Protein AF-A0A5B0MPN2-F1 (afdb_monomer_lite)

InterPro domains:
  IPR004733 Phosphoribosylformylglycinamidine cyclo-ligase [PTHR10520] (1-313)
  IPR011054 Rudiment single hybrid motif [SSF51246] (57-150)
  IPR016188 PurM-like, N-terminal domain [PF00586] (220-305)
  IPR020559 Phosphoribosylglycinamide synthetase, conserved site [PS00184] (15-22)
  IPR020560 Phosphoribosylglycinamide synthetase, C-domain [PF02843] (58-148)
  IPR020560 Phosphoribosylglycinamide synthetase, C-domain [SM01210] (57-150)
  IPR036921 PurM-like, N-terminal domain superfamily [G3DSA:3.30.1330.10] (166-318)
  IPR036921 PurM-like, N-terminal domain superfamily [SSF55326] (168-313)
  IPR037123 Phosphoribosylglycinamide synthetase, C-domain superfamily [G3DSA:3.90.600.10] (58-163)

Secondary structure (DSSP, 8-state):
-EETTEE--------TT-HHHHHHHTTB-TT--HHHHHHHHHTT-GGGS---B-SSEEEEEEEE-TTTTSS-----B-EE-TTTS-TTEEEEESSEE-STT--EE-SSEEEEEEEEESSHHHHHHHHHHHHHTEE-TT-EE-S-TTHHHHS-TT--------------GGGGT--HHHHHHHHHHHHHHHHTT-BTTB----SSSS----SGGGT-SSPPP-------TTHHHHHHHHT--TTHHHHHHHHHHHHHHTTTPPP-EEEEEEEESS--HHHHHHHHHHHHHHHHHTT-EEEEEEEEE-TTTSBTTB--------

Radius of gyration: 25.0 Å; chains: 1; bounding box: 64×55×56 Å

pLDDT: mean 82.95, std 18.16, range [24.72, 98.19]

Sequence (322 aa):
MITEQGPKVLEYNVRFGDPETQTVMSLLSDDTDLAEVFLACCDRRLDSVKVDFKASYSVTVVIASPGYPNSYRTGLPITIDHAALPKNSFIYHAGTSGEHGDVCTSGGRVLSVNGTGETLEIAAKTAYEAVACVQFDGMTYRKDIAHRALKPKNASSSQPDQKKNGLTYLDSGVSIDSGNELVTRIKPLVKATARLGCDSVIGGFGGLFDLKCLGYRDPVIVSGTDGVGTKLIVAQKAGKHETVGIDLVAMSVNDLLVQGAEPLFFLDYFACSRLNVDMAVDVVKGIAQGCQQSNCALIGGETAEMPGLYRQGMSTKLEQEQ

Structure (mmCIF, N/CA/C/O backbone):
data_AF-A0A5B0MPN2-F1
#
_entry.id   AF-A0A5B0MPN2-F1
#
loop_
_atom_site.group_PDB
_atom_site.id
_atom_site.type_symbol
_atom_site.label_atom_id
_atom_site.label_alt_id
_atom_site.label_comp_id
_atom_site.label_asym_id
_atom_site.label_entity_id
_atom_site.label_seq_id
_atom_site.pdbx_PDB_ins_code
_atom_site.Cartn_x
_atom_site.Cartn_y
_atom_site.Cartn_z
_atom_site.occupancy
_atom_site.B_iso_or_equiv
_atom_site.auth_seq_id
_atom_site.auth_comp_id
_atom_site.auth_asym_id
_atom_site.auth_atom_id
_atom_site.pdbx_PDB_model_num
ATOM 1 N N . MET A 1 1 ? 4.891 -1.737 15.983 1.00 44.12 1 MET A N 1
ATOM 2 C CA . MET A 1 1 ? 4.040 -1.453 17.161 1.00 44.12 1 MET A CA 1
ATOM 3 C C . MET A 1 1 ? 4.919 -1.003 18.301 1.00 44.12 1 MET A C 1
ATOM 5 O O . MET A 1 1 ? 5.957 -1.609 18.496 1.00 44.12 1 MET A O 1
ATOM 9 N N . ILE A 1 2 ? 4.539 0.017 19.059 1.00 44.09 2 ILE A N 1
ATOM 10 C CA . ILE A 1 2 ? 5.203 0.311 20.335 1.00 44.09 2 ILE A CA 1
ATOM 11 C C . ILE A 1 2 ? 4.377 -0.369 21.426 1.00 44.09 2 ILE A C 1
ATOM 13 O O . ILE A 1 2 ? 3.164 -0.191 21.465 1.00 44.09 2 ILE A O 1
ATOM 17 N N . THR A 1 3 ? 5.018 -1.193 22.253 1.00 72.50 3 THR A N 1
ATOM 18 C CA . THR A 1 3 ? 4.392 -1.884 23.390 1.00 72.50 3 THR A CA 1
ATOM 19 C C . THR A 1 3 ? 5.022 -1.407 24.697 1.00 72.50 3 THR A C 1
ATOM 21 O O . THR A 1 3 ? 6.077 -0.775 24.676 1.00 72.50 3 THR A O 1
ATOM 24 N N . GLU A 1 4 ? 4.426 -1.750 25.840 1.00 54.59 4 GLU A N 1
ATOM 25 C CA . GLU A 1 4 ? 4.997 -1.466 27.170 1.00 54.59 4 GLU A CA 1
ATOM 26 C C . GLU A 1 4 ? 6.388 -2.095 27.376 1.00 54.59 4 GLU A C 1
ATOM 28 O O . GLU A 1 4 ? 7.170 -1.630 28.197 1.00 54.59 4 GLU A O 1
ATOM 33 N N . GLN A 1 5 ? 6.726 -3.119 26.587 1.00 74.88 5 GLN A N 1
ATOM 34 C CA . GLN A 1 5 ? 8.034 -3.783 26.575 1.00 74.88 5 GLN A CA 1
ATOM 35 C C . GLN A 1 5 ? 8.974 -3.229 25.486 1.00 74.88 5 GLN A C 1
ATOM 37 O O . GLN A 1 5 ? 9.999 -3.837 25.191 1.00 74.88 5 GLN A O 1
ATOM 42 N N . GLY A 1 6 ? 8.613 -2.110 24.851 1.00 64.88 6 GLY A N 1
ATOM 43 C CA . GLY A 1 6 ? 9.355 -1.500 23.750 1.00 64.88 6 GLY A CA 1
ATOM 44 C C . GLY A 1 6 ? 8.757 -1.768 22.360 1.00 64.88 6 GLY A C 1
ATOM 45 O O . GLY A 1 6 ? 7.673 -2.354 22.228 1.00 64.88 6 GLY A O 1
ATOM 46 N N . PRO A 1 7 ? 9.421 -1.285 21.296 1.00 52.25 7 PRO A N 1
ATOM 47 C CA . PRO A 1 7 ? 8.983 -1.479 19.920 1.00 52.25 7 PRO A CA 1
ATOM 48 C C . PRO A 1 7 ? 9.017 -2.963 19.522 1.00 52.25 7 PRO A C 1
ATOM 50 O O . PRO A 1 7 ? 10.026 -3.642 19.676 1.00 52.25 7 PRO A O 1
ATOM 53 N N . LYS A 1 8 ? 7.903 -3.462 18.983 1.00 48.50 8 LYS A N 1
ATOM 54 C CA . LYS A 1 8 ? 7.746 -4.797 18.394 1.00 48.50 8 LYS A CA 1
ATOM 55 C C . LYS A 1 8 ? 7.382 -4.695 16.914 1.00 48.50 8 LYS A C 1
ATOM 57 O O . LYS A 1 8 ? 6.545 -3.873 16.522 1.00 48.50 8 LYS A O 1
ATOM 62 N N . VAL A 1 9 ? 7.999 -5.538 16.093 1.00 52.22 9 VAL A N 1
ATOM 63 C CA . VAL A 1 9 ? 7.675 -5.690 14.666 1.00 52.22 9 VAL A CA 1
ATOM 64 C C . VAL A 1 9 ? 6.327 -6.413 14.548 1.00 52.22 9 VAL A C 1
ATOM 66 O O . VAL A 1 9 ? 6.134 -7.444 15.182 1.00 52.22 9 VAL A O 1
ATOM 69 N N . LEU A 1 10 ? 5.378 -5.834 13.802 1.00 45.44 10 LEU A N 1
ATOM 70 C CA . LEU A 1 10 ? 4.026 -6.392 13.592 1.00 45.44 10 LEU A CA 1
ATOM 71 C C . LEU A 1 10 ? 3.957 -7.289 12.364 1.00 45.44 10 LEU A C 1
ATOM 73 O O . LEU A 1 10 ? 3.344 -8.347 12.387 1.00 45.44 10 LEU A O 1
ATOM 77 N N . GLU A 1 11 ? 4.588 -6.825 11.297 1.00 43.97 11 GLU A N 1
ATOM 78 C CA . GLU A 1 11 ? 4.647 -7.469 10.002 1.00 43.97 11 GLU A CA 1
ATOM 79 C C . GLU A 1 11 ? 6.031 -7.178 9.432 1.00 43.97 11 GLU A C 1
ATOM 81 O O . GLU A 1 11 ? 6.579 -6.088 9.629 1.00 43.97 11 GLU A O 1
ATOM 86 N N . TYR A 1 12 ? 6.583 -8.159 8.729 1.00 51.09 12 TYR A N 1
ATOM 87 C CA . TYR A 1 12 ? 7.707 -7.957 7.835 1.00 51.09 12 TYR A CA 1
ATOM 88 C C . TYR A 1 12 ? 7.238 -8.377 6.433 1.00 51.09 12 TYR A C 1
ATOM 90 O O . TYR A 1 12 ? 6.825 -9.516 6.223 1.00 51.09 12 TYR A O 1
ATOM 98 N N . ASN A 1 13 ? 7.220 -7.446 5.478 1.00 50.47 13 ASN A N 1
ATOM 99 C CA . ASN A 1 13 ? 6.987 -7.778 4.075 1.00 50.47 13 ASN A CA 1
ATOM 100 C C . ASN A 1 13 ? 8.361 -7.900 3.425 1.00 50.47 13 ASN A C 1
ATOM 102 O O . ASN A 1 13 ? 8.939 -6.901 3.010 1.00 50.47 13 ASN A O 1
ATOM 106 N N . VAL A 1 14 ? 8.935 -9.102 3.422 1.00 49.59 14 VAL A N 1
ATOM 107 C CA . VAL A 1 14 ? 10.221 -9.339 2.757 1.00 49.59 14 VAL A CA 1
ATOM 108 C C . VAL A 1 14 ? 9.992 -10.139 1.502 1.00 49.59 14 VAL A C 1
ATOM 110 O O . VAL A 1 14 ? 9.435 -11.237 1.513 1.00 49.59 14 VAL A O 1
ATOM 113 N N . ARG A 1 15 ? 10.465 -9.563 0.406 1.00 59.69 15 ARG A N 1
ATOM 114 C CA . ARG A 1 15 ? 10.548 -10.206 -0.894 1.00 59.69 15 ARG A CA 1
ATOM 115 C C . ARG A 1 15 ? 12.022 -10.233 -1.261 1.00 59.69 15 ARG A C 1
ATOM 117 O O . ARG A 1 15 ? 12.701 -9.210 -1.181 1.00 59.69 15 ARG A O 1
ATOM 124 N N . PHE A 1 16 ? 12.536 -11.399 -1.638 1.00 49.16 16 PHE A N 1
ATOM 125 C CA . PHE A 1 16 ? 13.891 -11.474 -2.174 1.00 49.16 16 PHE A CA 1
ATOM 126 C C . PHE A 1 16 ? 13.983 -10.584 -3.420 1.00 49.16 16 PHE A C 1
ATOM 128 O O . PHE A 1 16 ? 13.179 -10.719 -4.342 1.00 49.16 16 PHE A O 1
ATOM 135 N N . GLY A 1 17 ? 14.944 -9.656 -3.420 1.00 59.72 17 GLY A N 1
ATOM 136 C CA . GLY A 1 17 ? 15.146 -8.706 -4.517 1.00 59.72 17 GLY A CA 1
ATOM 137 C C . GLY A 1 17 ? 14.354 -7.399 -4.412 1.00 59.72 17 GLY A C 1
ATOM 138 O O . GLY A 1 17 ? 14.225 -6.709 -5.422 1.00 59.72 17 GLY A O 1
ATOM 139 N N . ASP A 1 18 ? 13.830 -7.047 -3.232 1.00 71.00 18 ASP A N 1
ATOM 140 C CA . ASP A 1 18 ? 13.173 -5.752 -3.033 1.00 71.00 18 ASP A CA 1
ATOM 141 C C . ASP A 1 18 ? 14.181 -4.585 -3.159 1.00 71.00 18 ASP A C 1
ATOM 143 O O . ASP A 1 18 ? 15.193 -4.575 -2.438 1.00 71.00 18 ASP A O 1
ATOM 147 N N . PRO A 1 19 ? 13.955 -3.604 -4.057 1.00 74.31 19 PRO A N 1
ATOM 148 C CA . PRO A 1 19 ? 14.857 -2.463 -4.249 1.00 74.31 19 PRO A CA 1
ATOM 149 C C . PRO A 1 19 ? 15.123 -1.655 -2.972 1.00 74.31 19 PRO A C 1
ATOM 151 O O . PRO A 1 19 ? 16.195 -1.071 -2.802 1.00 74.31 19 PRO A O 1
ATOM 154 N N . GLU A 1 20 ? 14.168 -1.636 -2.052 1.00 80.12 20 GLU A N 1
ATOM 155 C CA . GLU A 1 20 ? 14.224 -0.999 -0.744 1.00 80.12 20 GLU A CA 1
ATOM 156 C C . GLU A 1 20 ? 15.359 -1.601 0.092 1.00 80.12 20 GLU A C 1
ATOM 158 O O . GLU A 1 20 ? 16.186 -0.870 0.640 1.00 80.12 20 GLU A O 1
ATOM 163 N N . THR A 1 21 ? 15.472 -2.934 0.103 1.00 80.50 21 THR A N 1
ATOM 164 C CA . THR A 1 21 ? 16.552 -3.641 0.808 1.00 80.50 21 THR A CA 1
ATOM 165 C C . THR A 1 21 ? 17.906 -3.328 0.177 1.00 80.50 21 THR A C 1
ATOM 167 O O . THR A 1 21 ? 18.859 -3.015 0.885 1.00 80.50 21 THR A O 1
ATOM 170 N N . GLN A 1 22 ? 17.987 -3.335 -1.157 1.00 85.44 22 GLN A N 1
ATOM 171 C CA . GLN A 1 22 ? 19.215 -3.026 -1.905 1.00 85.44 22 GLN A CA 1
ATOM 172 C C . GLN A 1 22 ? 19.695 -1.586 -1.665 1.00 85.44 22 GLN A C 1
ATOM 174 O O . GLN A 1 22 ? 20.896 -1.329 -1.613 1.00 85.44 22 GLN A O 1
ATOM 179 N N . THR A 1 23 ? 18.755 -0.657 -1.469 1.00 88.69 23 THR A N 1
ATOM 180 C CA . THR A 1 23 ? 19.045 0.743 -1.134 1.00 88.69 23 THR A CA 1
ATOM 181 C C . THR A 1 23 ? 19.646 0.876 0.263 1.00 88.69 23 THR A C 1
ATOM 183 O O . THR A 1 23 ? 20.580 1.648 0.458 1.00 88.69 23 THR A O 1
ATOM 186 N N . VAL A 1 24 ? 19.129 0.130 1.241 1.00 87.31 24 VAL A N 1
ATOM 187 C CA . VAL A 1 24 ? 19.611 0.185 2.629 1.00 87.31 24 VAL A CA 1
ATOM 188 C C . VAL A 1 24 ? 20.914 -0.596 2.805 1.00 87.31 24 VAL A C 1
ATOM 190 O O . VAL A 1 24 ? 21.791 -0.153 3.541 1.00 87.31 24 VAL A O 1
ATOM 193 N N . MET A 1 25 ? 21.086 -1.715 2.096 1.00 86.88 25 MET A N 1
ATOM 194 C CA . MET A 1 25 ? 22.291 -2.550 2.166 1.00 86.88 25 MET A CA 1
ATOM 195 C C . MET A 1 25 ? 23.576 -1.778 1.870 1.00 86.88 25 MET A C 1
ATOM 197 O O . MET A 1 25 ? 24.577 -1.982 2.547 1.00 86.88 25 MET A O 1
ATOM 201 N N . SER A 1 26 ? 23.558 -0.865 0.897 1.00 88.56 26 SER A N 1
ATOM 202 C CA . SER A 1 26 ? 24.735 -0.056 0.552 1.00 88.56 26 SER A CA 1
ATOM 203 C C . SER A 1 26 ? 25.143 0.929 1.658 1.00 88.56 26 SER A C 1
ATOM 205 O O . SER A 1 26 ? 26.225 1.511 1.596 1.00 88.56 26 SER A O 1
ATOM 207 N N . LEU A 1 27 ? 24.268 1.145 2.645 1.00 92.19 27 LEU A N 1
ATOM 208 C CA . LEU A 1 27 ? 24.520 1.971 3.820 1.00 92.19 27 LEU A CA 1
ATOM 209 C C . LEU A 1 27 ? 24.963 1.153 5.031 1.00 92.19 27 LEU A C 1
ATOM 211 O O . LEU A 1 27 ? 25.295 1.764 6.040 1.00 92.19 27 LEU A O 1
ATOM 215 N N . LEU A 1 28 ? 24.993 -0.181 4.973 1.00 91.12 28 LEU A N 1
ATOM 216 C CA . LEU A 1 28 ? 25.590 -0.968 6.052 1.00 91.12 28 LEU A CA 1
ATOM 217 C C . LEU A 1 28 ? 27.060 -0.574 6.208 1.00 91.12 28 LEU A C 1
ATOM 219 O O . LEU A 1 28 ? 27.773 -0.329 5.226 1.00 91.12 28 LEU A O 1
ATOM 223 N N . SER A 1 29 ? 27.494 -0.434 7.456 1.00 90.19 29 SER A N 1
ATOM 224 C CA . SER A 1 29 ? 28.889 -0.151 7.760 1.00 90.19 29 SER A CA 1
ATOM 225 C C . SER A 1 29 ? 29.780 -1.321 7.334 1.00 90.19 29 SER A C 1
ATOM 227 O O . SER A 1 29 ? 29.339 -2.467 7.293 1.00 90.19 29 SER A O 1
ATOM 229 N N . ASP A 1 30 ? 3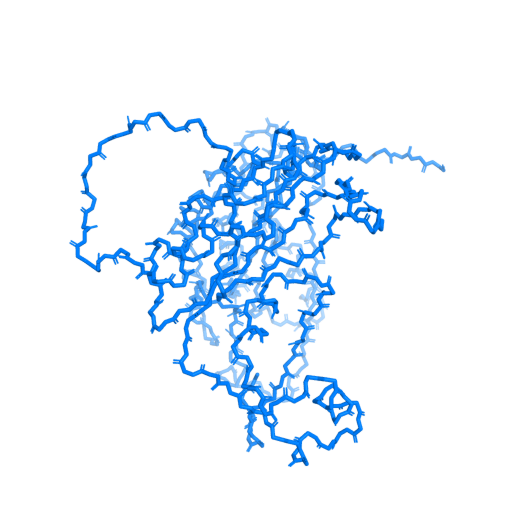1.042 -1.041 7.004 1.00 87.69 30 ASP A N 1
ATOM 230 C CA . ASP A 1 30 ? 31.965 -2.082 6.522 1.00 87.69 30 ASP A CA 1
ATOM 231 C C . ASP A 1 30 ? 32.301 -3.124 7.608 1.00 87.69 30 ASP A C 1
ATOM 233 O O . ASP A 1 30 ? 32.786 -4.207 7.299 1.00 87.69 30 ASP A O 1
ATOM 237 N N . ASP A 1 31 ? 32.034 -2.801 8.877 1.00 89.12 31 ASP A N 1
ATOM 238 C CA . ASP A 1 31 ? 32.157 -3.689 10.034 1.00 89.12 31 ASP A CA 1
ATOM 239 C C . ASP A 1 31 ? 30.867 -4.461 10.370 1.00 89.12 31 ASP A C 1
ATOM 241 O O . ASP A 1 31 ? 30.864 -5.227 11.332 1.00 89.12 31 ASP A O 1
ATOM 245 N N . THR A 1 32 ? 29.787 -4.294 9.595 1.00 90.56 32 THR A N 1
ATOM 246 C CA . THR A 1 32 ? 28.544 -5.065 9.752 1.00 90.56 32 THR A CA 1
ATOM 247 C C . THR A 1 32 ? 28.485 -6.207 8.734 1.00 90.56 32 THR A C 1
ATOM 249 O O . THR A 1 32 ? 28.253 -5.982 7.545 1.00 90.56 32 THR A O 1
ATOM 252 N N . ASP A 1 33 ? 28.625 -7.452 9.197 1.00 90.06 33 ASP A N 1
ATOM 253 C CA . ASP A 1 33 ? 28.414 -8.642 8.364 1.00 90.06 33 ASP A CA 1
ATOM 254 C C . ASP A 1 33 ? 26.918 -8.990 8.289 1.00 90.06 33 ASP A C 1
ATOM 256 O O . ASP A 1 33 ? 26.315 -9.496 9.237 1.00 90.06 33 ASP A O 1
ATOM 260 N N . LEU A 1 34 ? 26.303 -8.743 7.130 1.00 87.50 34 LEU A N 1
ATOM 261 C CA . LEU A 1 34 ? 24.881 -9.011 6.914 1.00 87.50 34 LEU A CA 1
ATOM 262 C C . LEU A 1 34 ? 24.507 -10.494 7.095 1.00 87.50 34 LEU A C 1
ATOM 264 O O . LEU A 1 34 ? 23.411 -10.791 7.575 1.00 87.50 34 LEU A O 1
ATOM 268 N N . ALA A 1 35 ? 25.389 -11.427 6.725 1.00 89.56 35 ALA A N 1
ATOM 269 C CA . ALA A 1 35 ? 25.125 -12.852 6.899 1.00 89.56 35 ALA A CA 1
ATOM 270 C C . ALA A 1 35 ? 25.130 -13.226 8.386 1.00 89.56 35 ALA A C 1
ATOM 272 O O . ALA A 1 35 ? 24.269 -13.988 8.836 1.00 89.56 35 ALA A O 1
ATOM 273 N N . GLU A 1 36 ? 26.045 -12.640 9.160 1.00 91.62 36 GLU A N 1
ATOM 274 C CA . GLU A 1 36 ? 26.075 -12.803 10.612 1.00 91.62 36 GLU A CA 1
ATOM 275 C C . GLU A 1 36 ? 24.819 -12.219 11.270 1.00 91.62 36 GLU A C 1
ATOM 277 O O . GLU A 1 36 ? 24.230 -12.862 12.139 1.00 91.62 36 GLU A O 1
ATOM 282 N N . VAL A 1 37 ? 24.353 -11.052 10.810 1.00 89.94 37 VAL A N 1
ATOM 283 C CA . VAL A 1 37 ? 23.100 -10.436 11.273 1.00 89.94 37 VAL A CA 1
ATOM 284 C C . VAL A 1 37 ? 21.902 -11.343 11.007 1.00 89.94 37 VAL A C 1
ATOM 286 O O . VAL A 1 37 ? 21.079 -11.556 11.899 1.00 89.94 37 VAL A O 1
ATOM 289 N N . PHE A 1 38 ? 21.800 -11.923 9.808 1.00 88.25 38 PHE A N 1
ATOM 290 C CA . PHE A 1 38 ? 20.726 -12.868 9.492 1.00 88.25 38 PHE A CA 1
ATOM 291 C C . PHE A 1 38 ? 20.787 -14.122 10.361 1.00 88.25 38 PHE A C 1
ATOM 293 O O . PHE A 1 38 ? 19.761 -14.532 10.905 1.00 88.25 38 PHE A O 1
ATOM 300 N N . LEU A 1 39 ? 21.977 -14.694 10.553 1.00 92.62 39 LEU A N 1
ATOM 301 C CA . LEU A 1 39 ? 22.153 -15.858 11.415 1.00 92.62 39 LEU A CA 1
ATOM 302 C C . LEU A 1 39 ? 21.790 -15.532 12.871 1.00 92.62 39 LEU A C 1
ATOM 304 O O . LEU A 1 39 ? 21.064 -16.288 13.510 1.00 92.62 39 LEU A O 1
ATOM 308 N N . ALA A 1 40 ? 22.216 -14.375 13.377 1.00 90.88 40 ALA A N 1
ATOM 309 C CA . ALA A 1 40 ? 21.889 -13.914 14.719 1.00 90.88 40 ALA A CA 1
ATOM 310 C C . ALA A 1 40 ? 20.382 -13.685 14.911 1.00 90.88 40 ALA A C 1
ATOM 312 O O . ALA A 1 40 ? 19.845 -14.013 15.968 1.00 90.88 40 ALA A O 1
ATOM 313 N N . CYS A 1 41 ? 19.676 -13.187 13.890 1.00 86.44 41 CYS A N 1
ATOM 314 C CA . CYS A 1 41 ? 18.214 -13.118 13.888 1.00 86.44 41 CYS A CA 1
ATOM 315 C C . CYS A 1 41 ? 17.575 -14.512 13.986 1.00 86.44 41 CYS A C 1
ATOM 317 O O . CYS A 1 41 ? 16.686 -14.714 14.817 1.00 86.44 41 CYS A O 1
ATOM 319 N N . CYS A 1 42 ? 18.029 -15.475 13.177 1.00 88.94 42 CYS A N 1
ATOM 320 C CA . CYS A 1 42 ? 17.534 -16.856 13.207 1.00 88.94 42 CYS A CA 1
ATOM 321 C C . CYS A 1 42 ? 17.772 -17.527 14.569 1.00 88.94 42 CYS A C 1
ATOM 323 O O . CYS A 1 42 ? 16.873 -18.179 15.103 1.00 88.94 42 CYS A O 1
ATOM 325 N N . ASP A 1 43 ? 18.944 -17.292 15.155 1.00 93.94 43 ASP A N 1
ATOM 326 C CA . ASP A 1 43 ? 19.370 -17.831 16.449 1.00 93.94 43 ASP A CA 1
ATOM 327 C C . ASP A 1 43 ? 18.823 -17.040 17.652 1.00 93.94 43 ASP A C 1
ATOM 329 O O . ASP A 1 43 ? 19.050 -17.423 18.799 1.00 93.94 43 ASP A O 1
ATOM 333 N N . ARG A 1 44 ? 18.096 -15.938 17.414 1.00 89.44 44 ARG A N 1
ATOM 334 C CA . ARG A 1 44 ? 17.566 -15.020 18.443 1.00 89.44 44 ARG A CA 1
ATOM 335 C C . ARG A 1 44 ? 18.640 -14.412 19.356 1.00 89.44 44 ARG A C 1
ATOM 337 O O . ARG A 1 44 ? 18.402 -14.211 20.543 1.00 89.44 44 ARG A O 1
ATOM 344 N N . ARG A 1 45 ? 19.797 -14.091 18.783 1.00 94.12 45 ARG A N 1
ATOM 345 C CA . ARG A 1 45 ? 20.965 -13.481 19.442 1.00 94.12 45 ARG A CA 1
ATOM 346 C C . ARG A 1 45 ? 21.398 -12.181 18.760 1.00 94.12 45 ARG A C 1
ATOM 348 O O . ARG A 1 45 ? 22.581 -11.888 18.660 1.00 94.12 45 ARG A O 1
ATOM 355 N N . LEU A 1 46 ? 20.452 -11.423 18.202 1.00 86.69 46 LEU A N 1
ATOM 356 C CA . LEU A 1 46 ? 20.761 -10.180 17.481 1.00 86.69 46 LEU A CA 1
ATOM 357 C C . LEU A 1 46 ? 21.492 -9.153 18.370 1.00 86.69 46 LEU A C 1
ATOM 359 O O . LEU A 1 46 ? 22.263 -8.345 17.874 1.00 86.69 46 LEU A O 1
ATOM 363 N N . ASP A 1 47 ? 21.297 -9.219 19.686 1.00 88.44 47 ASP A N 1
ATOM 364 C CA . ASP A 1 47 ? 22.034 -8.448 20.690 1.00 88.44 47 ASP A CA 1
ATOM 365 C C . ASP A 1 47 ? 23.531 -8.801 20.771 1.00 88.44 47 ASP A C 1
ATOM 367 O O . ASP A 1 47 ? 24.315 -8.022 21.312 1.00 88.44 47 ASP A O 1
ATOM 371 N N . SER A 1 48 ? 23.943 -9.946 20.219 1.00 90.00 48 SER A N 1
ATOM 372 C CA . SER A 1 48 ? 25.335 -10.397 20.176 1.00 90.00 48 SER A CA 1
ATOM 373 C C . SER A 1 48 ? 26.108 -9.901 18.953 1.00 90.00 48 SER A C 1
ATOM 375 O O . SER A 1 48 ? 27.287 -10.230 18.832 1.00 90.00 48 SER A O 1
ATOM 377 N N . VAL A 1 49 ? 25.463 -9.197 18.018 1.00 91.50 49 VAL A N 1
ATOM 378 C CA . VAL A 1 49 ? 26.089 -8.721 16.777 1.00 91.50 49 VAL A CA 1
ATOM 379 C C . VAL A 1 49 ? 25.963 -7.210 16.662 1.00 91.50 49 VAL A C 1
ATOM 381 O O . VAL A 1 49 ? 24.987 -6.603 17.104 1.00 91.50 49 VAL A O 1
ATOM 384 N N . LYS A 1 50 ? 26.976 -6.584 16.069 1.00 88.31 50 LYS A N 1
ATOM 385 C CA . LYS A 1 50 ? 26.987 -5.144 15.839 1.00 88.31 50 LYS A CA 1
ATOM 386 C C . LYS A 1 50 ? 26.304 -4.845 14.506 1.00 88.31 50 LYS A C 1
ATOM 388 O O . LYS A 1 50 ? 26.675 -5.421 13.489 1.00 88.31 50 LYS A O 1
ATOM 393 N N . VAL A 1 51 ? 25.312 -3.956 14.524 1.00 89.81 51 VAL A N 1
ATOM 394 C CA . VAL A 1 51 ? 24.613 -3.490 13.319 1.00 89.81 51 VAL A CA 1
ATOM 395 C C . VAL A 1 51 ? 24.723 -1.979 13.258 1.00 89.81 51 VAL A C 1
ATOM 397 O O . VAL A 1 51 ? 24.021 -1.276 13.982 1.00 89.81 51 VAL A O 1
ATOM 400 N N . ASP A 1 52 ? 25.597 -1.498 12.385 1.00 90.00 52 ASP A N 1
ATOM 401 C CA . ASP A 1 52 ? 25.860 -0.081 12.182 1.00 90.00 52 ASP A CA 1
ATOM 402 C C . ASP A 1 52 ? 25.605 0.322 10.725 1.00 90.00 52 ASP A C 1
ATOM 404 O O . ASP A 1 52 ? 25.652 -0.478 9.787 1.00 90.00 52 ASP A O 1
ATOM 408 N N . PHE A 1 53 ? 25.334 1.612 10.537 1.00 91.75 53 PHE A N 1
ATOM 409 C CA . PHE A 1 53 ? 25.079 2.204 9.230 1.00 91.75 53 PHE A CA 1
ATOM 410 C C . PHE A 1 53 ? 25.994 3.404 9.000 1.00 91.75 53 PHE A C 1
ATOM 412 O O . PHE A 1 53 ? 26.260 4.202 9.901 1.00 91.75 53 PHE A O 1
ATOM 419 N N . LYS A 1 54 ? 26.454 3.557 7.760 1.00 92.75 54 LYS A N 1
ATOM 420 C CA . LYS A 1 54 ? 27.187 4.723 7.277 1.00 92.75 54 LYS A CA 1
ATOM 421 C C . LYS A 1 54 ? 26.263 5.940 7.316 1.00 92.75 54 LYS A C 1
ATOM 423 O O . LYS A 1 54 ? 25.119 5.882 6.866 1.00 92.75 54 LYS A O 1
ATOM 428 N N . ALA A 1 55 ? 26.776 7.064 7.811 1.00 92.75 55 ALA A N 1
ATOM 429 C CA . ALA A 1 55 ? 26.085 8.351 7.774 1.00 92.75 55 ALA A CA 1
ATOM 430 C C . ALA A 1 55 ? 26.151 8.959 6.360 1.00 92.75 55 ALA A C 1
ATOM 432 O O . ALA A 1 55 ? 26.842 9.945 6.117 1.00 92.75 55 ALA A O 1
ATOM 433 N N . SER A 1 56 ? 25.470 8.325 5.409 1.00 93.44 56 SER A N 1
ATOM 434 C CA . SER A 1 56 ? 25.435 8.713 4.001 1.00 93.44 56 SER A CA 1
ATOM 435 C C . SER A 1 56 ? 24.045 8.483 3.404 1.00 93.44 56 SER A C 1
ATOM 437 O O . SER A 1 56 ? 23.123 8.002 4.063 1.00 93.44 56 SER A O 1
ATOM 439 N N . TYR A 1 57 ? 23.877 8.878 2.147 1.00 94.81 57 TYR A N 1
ATOM 440 C CA . TYR A 1 57 ? 22.640 8.734 1.395 1.00 94.81 57 TYR A CA 1
ATOM 441 C C . TYR A 1 57 ? 22.793 7.659 0.326 1.00 94.81 57 TYR A C 1
ATOM 443 O O . TYR A 1 57 ? 23.883 7.431 -0.202 1.00 94.81 57 TYR A O 1
ATOM 451 N N . SER A 1 58 ? 21.675 7.022 -0.012 1.00 95.19 58 SER A N 1
ATOM 452 C CA . SER A 1 58 ? 21.592 5.965 -1.014 1.00 95.19 58 SER A CA 1
ATOM 453 C C . SER A 1 58 ? 20.355 6.164 -1.879 1.00 95.19 58 SER A C 1
ATOM 455 O O . SER A 1 58 ? 19.283 6.507 -1.376 1.00 95.19 58 SER A O 1
ATOM 457 N N . VAL A 1 59 ? 20.511 5.976 -3.187 1.00 95.75 59 VAL A N 1
ATOM 458 C CA . VAL A 1 59 ? 19.433 6.063 -4.172 1.00 95.75 59 VAL A CA 1
ATOM 459 C C . VAL A 1 59 ? 19.529 4.868 -5.105 1.00 95.75 59 VAL A C 1
ATOM 461 O O . VAL A 1 59 ? 20.582 4.615 -5.683 1.00 95.75 59 VAL A O 1
ATOM 464 N N . THR A 1 60 ? 18.413 4.168 -5.294 1.00 95.62 60 THR A N 1
ATOM 465 C CA . THR A 1 60 ? 18.318 3.044 -6.230 1.00 95.62 60 THR A CA 1
ATOM 466 C C . THR A 1 60 ? 17.335 3.362 -7.346 1.00 95.62 60 THR A C 1
ATOM 468 O O . THR A 1 60 ? 16.203 3.781 -7.101 1.00 95.62 60 THR A O 1
ATOM 471 N N . VAL A 1 61 ? 17.766 3.146 -8.584 1.00 95.81 61 VAL A N 1
ATOM 472 C CA . VAL A 1 61 ? 16.966 3.280 -9.800 1.00 95.81 61 VAL A CA 1
ATOM 473 C C . VAL A 1 61 ? 16.779 1.895 -10.406 1.00 95.81 61 VAL A C 1
ATOM 475 O O . VAL A 1 61 ? 17.743 1.205 -10.722 1.00 95.81 61 VAL A O 1
ATOM 478 N N . VAL A 1 62 ? 15.526 1.484 -10.585 1.00 95.12 62 VAL A N 1
ATOM 479 C CA . VAL A 1 62 ? 15.200 0.211 -11.236 1.00 95.12 62 VAL A CA 1
ATOM 480 C C . VAL A 1 62 ? 15.156 0.408 -12.750 1.00 95.12 62 VAL A C 1
ATOM 482 O O . VAL A 1 62 ? 14.426 1.272 -13.244 1.00 95.12 62 VAL A O 1
ATOM 485 N N . ILE A 1 63 ? 15.909 -0.418 -13.475 1.00 95.88 63 ILE A N 1
ATOM 486 C CA . ILE A 1 63 ? 15.854 -0.550 -14.930 1.00 95.88 63 ILE A CA 1
ATOM 487 C C . ILE A 1 63 ? 14.924 -1.716 -15.271 1.00 95.88 63 ILE A C 1
ATOM 489 O O . ILE A 1 63 ? 15.080 -2.833 -14.772 1.00 95.88 63 ILE A O 1
ATOM 493 N N . ALA A 1 64 ? 13.943 -1.451 -16.124 1.00 95.31 64 ALA A N 1
ATOM 494 C CA . ALA A 1 64 ? 12.894 -2.372 -16.520 1.00 95.31 64 ALA A CA 1
ATOM 495 C C . ALA A 1 64 ? 12.946 -2.699 -18.018 1.00 95.31 64 ALA A C 1
ATOM 497 O O . ALA A 1 64 ? 13.392 -1.896 -18.846 1.00 95.31 64 ALA A O 1
ATOM 498 N N . SER A 1 65 ? 12.459 -3.892 -18.352 1.00 94.62 65 SER A N 1
ATOM 499 C CA . SER A 1 65 ? 12.338 -4.373 -19.724 1.00 94.62 65 SER A CA 1
ATOM 500 C C . SER A 1 65 ? 11.261 -3.587 -20.492 1.00 94.62 65 SER A C 1
ATOM 502 O O . SER A 1 65 ? 10.254 -3.195 -19.886 1.00 94.62 65 SER A O 1
ATOM 504 N N . PRO A 1 66 ? 11.423 -3.339 -21.810 1.00 92.38 66 PRO A N 1
ATOM 505 C CA . PRO A 1 66 ? 10.399 -2.673 -22.613 1.00 92.38 66 PRO A CA 1
ATOM 506 C C . PRO A 1 66 ? 9.040 -3.371 -22.491 1.00 92.38 66 PRO A C 1
ATOM 508 O O . PRO A 1 66 ? 8.936 -4.578 -22.715 1.00 92.38 66 PRO A O 1
ATOM 511 N N . GLY A 1 67 ? 8.001 -2.593 -22.176 1.00 85.75 67 GLY A N 1
ATOM 512 C CA . GLY A 1 67 ? 6.614 -3.060 -22.043 1.00 85.75 67 GLY A CA 1
ATOM 513 C C . GLY A 1 67 ? 6.163 -3.366 -20.609 1.00 85.75 67 GLY A C 1
ATOM 514 O O . GLY A 1 67 ? 4.966 -3.523 -20.369 1.00 85.75 67 GLY A O 1
ATOM 515 N N . TYR A 1 68 ? 7.080 -3.381 -19.635 1.00 86.25 68 TYR A N 1
ATOM 516 C CA . TYR A 1 68 ? 6.726 -3.474 -18.215 1.00 86.25 68 TYR A CA 1
ATOM 517 C C . TYR A 1 68 ? 5.855 -2.271 -17.776 1.00 86.25 68 TYR A C 1
ATOM 519 O O . TYR A 1 68 ? 6.139 -1.147 -18.199 1.00 86.25 68 TYR A O 1
ATOM 527 N N . PRO A 1 69 ? 4.821 -2.462 -16.923 1.00 82.25 69 PRO A N 1
ATOM 528 C CA . PRO A 1 69 ? 4.460 -3.680 -16.182 1.00 82.25 69 PRO A CA 1
ATOM 529 C C . PRO A 1 69 ? 3.519 -4.652 -16.902 1.00 82.25 69 PRO A C 1
ATOM 531 O O . PRO A 1 69 ? 3.133 -5.654 -16.307 1.00 82.25 69 PRO A O 1
ATOM 534 N N . ASN A 1 70 ? 3.166 -4.376 -18.158 1.00 83.94 70 ASN A N 1
ATOM 535 C CA . ASN A 1 70 ? 2.317 -5.240 -18.974 1.00 83.94 70 ASN A CA 1
ATOM 536 C C . ASN A 1 70 ? 3.156 -6.363 -19.614 1.00 83.94 70 ASN A C 1
ATOM 538 O O . ASN A 1 70 ? 4.057 -6.916 -18.987 1.00 83.94 70 ASN A O 1
ATOM 542 N N . SER A 1 71 ? 2.884 -6.726 -20.868 1.00 83.44 71 SER A N 1
ATOM 543 C CA . SER A 1 71 ? 3.714 -7.680 -21.603 1.00 83.44 71 SER A CA 1
ATOM 544 C C . SER A 1 71 ? 5.095 -7.082 -21.875 1.00 83.44 71 SER A C 1
ATOM 546 O O . SER A 1 71 ? 5.216 -6.094 -22.598 1.00 83.44 71 SER A O 1
ATOM 548 N N . TYR A 1 72 ? 6.134 -7.695 -21.311 1.00 86.19 72 TYR A N 1
ATOM 549 C CA . TYR A 1 72 ? 7.526 -7.286 -21.482 1.00 86.19 72 TYR A CA 1
ATOM 550 C C . TYR A 1 72 ? 8.337 -8.339 -22.237 1.00 86.19 72 TYR A C 1
ATOM 552 O O . TYR A 1 72 ? 7.990 -9.521 -22.263 1.00 86.19 72 TYR A O 1
ATOM 560 N N . ARG A 1 73 ? 9.436 -7.908 -22.863 1.00 85.06 73 ARG A N 1
ATOM 561 C CA . ARG A 1 73 ? 10.340 -8.797 -23.610 1.00 85.06 73 ARG A CA 1
ATOM 562 C C . ARG A 1 73 ? 11.392 -9.421 -22.687 1.00 85.06 73 ARG A C 1
ATOM 564 O O . ARG A 1 73 ? 11.887 -8.775 -21.767 1.00 85.06 73 ARG A O 1
ATOM 571 N N . THR A 1 74 ? 11.771 -10.662 -22.952 1.00 91.31 74 THR A N 1
ATOM 572 C CA . THR A 1 74 ? 12.912 -11.338 -22.313 1.00 91.31 74 THR A CA 1
ATOM 573 C C . THR A 1 74 ? 13.944 -11.726 -23.377 1.00 91.31 74 THR A C 1
ATOM 575 O O . THR A 1 74 ? 13.694 -11.570 -24.574 1.00 91.31 74 THR A O 1
ATOM 578 N N . GLY A 1 75 ? 15.122 -12.182 -22.955 1.00 92.62 75 GLY A N 1
ATOM 579 C CA . GLY A 1 75 ? 16.221 -12.587 -23.829 1.00 92.62 75 GLY A CA 1
ATOM 580 C C . GLY A 1 75 ? 16.969 -11.427 -24.488 1.00 92.62 75 GLY A C 1
ATOM 581 O O . GLY A 1 75 ? 17.679 -11.651 -25.462 1.00 92.62 75 GLY A O 1
ATOM 582 N N . LEU A 1 76 ? 16.804 -10.190 -24.006 1.00 94.25 76 LEU A N 1
ATOM 583 C CA . LEU A 1 76 ? 17.521 -9.037 -24.557 1.00 94.25 76 LEU A CA 1
ATOM 584 C C . LEU A 1 76 ? 18.929 -8.978 -23.954 1.00 94.25 76 LEU A C 1
ATOM 586 O O . LEU A 1 76 ? 19.017 -8.910 -22.727 1.00 94.25 76 LEU A O 1
ATOM 590 N N . PRO A 1 77 ? 20.002 -8.972 -24.765 1.00 95.44 77 PRO A N 1
ATOM 591 C CA . PRO A 1 77 ? 21.367 -8.877 -24.257 1.00 95.44 77 PRO A CA 1
ATOM 592 C C . PRO A 1 77 ? 21.597 -7.573 -23.496 1.00 95.44 77 PRO A C 1
ATOM 594 O O . PRO A 1 77 ? 21.213 -6.499 -23.966 1.00 95.44 77 PRO A O 1
ATOM 597 N N . ILE A 1 78 ? 22.236 -7.678 -22.335 1.00 95.94 78 ILE A N 1
ATOM 598 C CA . ILE A 1 78 ? 22.579 -6.568 -21.451 1.00 95.94 78 ILE A CA 1
ATOM 599 C C . ILE A 1 78 ? 24.079 -6.322 -21.546 1.00 95.94 78 ILE A C 1
ATOM 601 O O . ILE A 1 78 ? 24.885 -7.225 -21.352 1.00 95.94 78 ILE A O 1
ATOM 605 N N . THR A 1 79 ? 24.460 -5.079 -21.812 1.00 94.62 79 THR A N 1
ATOM 606 C CA . THR A 1 79 ? 25.845 -4.614 -21.736 1.00 94.62 79 THR A CA 1
ATOM 607 C C . THR A 1 79 ? 26.003 -3.710 -20.523 1.00 94.62 79 THR A C 1
ATOM 609 O O . THR A 1 79 ? 25.196 -2.804 -20.317 1.00 94.62 79 THR A O 1
ATOM 612 N N . ILE A 1 80 ? 27.041 -3.956 -19.724 1.00 93.56 80 ILE A N 1
ATOM 613 C CA . ILE A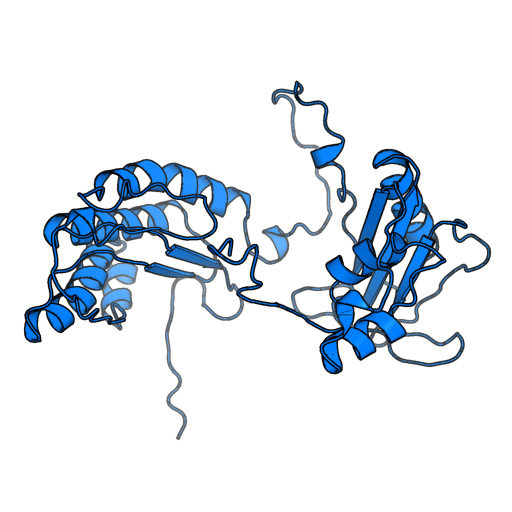 1 80 ? 27.411 -3.124 -18.578 1.00 93.56 80 ILE A CA 1
ATOM 614 C C . ILE A 1 80 ? 28.866 -2.694 -18.762 1.00 93.56 80 ILE A C 1
ATOM 616 O O . ILE A 1 80 ? 29.768 -3.532 -18.785 1.00 93.56 80 ILE A O 1
ATOM 620 N N . ASP A 1 81 ? 29.107 -1.391 -18.886 1.00 93.50 81 ASP A N 1
ATOM 621 C CA . ASP A 1 81 ? 30.459 -0.835 -18.906 1.00 93.50 81 ASP A CA 1
ATOM 622 C C . ASP A 1 81 ? 31.006 -0.736 -17.478 1.00 93.50 81 ASP A C 1
ATOM 624 O O . ASP A 1 81 ? 30.906 0.291 -16.806 1.00 93.50 81 ASP A O 1
ATOM 628 N N . HIS A 1 82 ? 31.594 -1.836 -17.007 1.00 90.19 82 HIS A N 1
ATOM 629 C CA . HIS A 1 82 ? 32.177 -1.912 -15.670 1.00 90.19 82 HIS A CA 1
ATOM 630 C C . HIS A 1 82 ? 33.355 -0.952 -15.454 1.00 90.19 82 HIS A C 1
ATOM 632 O O . HIS A 1 82 ? 33.637 -0.603 -14.309 1.00 90.19 82 HIS A O 1
ATOM 638 N N . ALA A 1 83 ? 34.042 -0.520 -16.517 1.00 91.81 83 ALA A N 1
ATOM 639 C CA . ALA A 1 83 ? 35.175 0.395 -16.402 1.00 91.81 83 ALA A CA 1
ATOM 640 C C . ALA A 1 83 ? 34.720 1.845 -16.169 1.00 91.81 83 ALA A C 1
ATOM 642 O O . ALA A 1 83 ? 35.434 2.613 -15.522 1.00 91.81 83 ALA A O 1
ATOM 643 N N . ALA A 1 84 ? 33.537 2.208 -16.671 1.00 92.94 84 ALA A N 1
ATOM 644 C CA . ALA A 1 84 ? 32.942 3.530 -16.492 1.00 92.94 84 ALA A CA 1
ATOM 645 C C . ALA A 1 84 ? 32.091 3.668 -15.216 1.00 92.94 84 ALA A C 1
ATOM 647 O O . ALA A 1 84 ? 31.673 4.783 -14.892 1.00 92.94 84 ALA A O 1
ATOM 648 N N . LEU A 1 85 ? 31.832 2.575 -14.485 1.00 93.75 85 LEU A N 1
ATOM 649 C CA . LEU A 1 85 ? 30.987 2.620 -13.291 1.00 93.75 85 LEU A CA 1
ATOM 650 C C . LEU A 1 85 ? 31.575 3.534 -12.201 1.00 93.75 85 LEU A C 1
ATOM 652 O O . LEU A 1 85 ? 32.747 3.395 -11.830 1.00 93.75 85 LEU A O 1
ATOM 656 N N . PRO A 1 86 ? 30.765 4.436 -11.614 1.00 94.25 86 PRO A N 1
ATOM 657 C CA . PRO A 1 86 ? 31.180 5.206 -10.451 1.00 94.25 86 PRO A CA 1
ATOM 658 C C . PRO A 1 86 ? 31.587 4.291 -9.289 1.00 94.25 86 PRO A C 1
ATOM 660 O O . PRO A 1 86 ? 30.897 3.320 -8.981 1.00 94.25 86 PRO A O 1
ATOM 663 N N . LYS A 1 87 ? 32.660 4.643 -8.569 1.00 90.19 87 LYS A N 1
ATOM 664 C CA . LYS A 1 87 ? 33.174 3.839 -7.438 1.00 90.19 87 LYS A CA 1
ATOM 665 C C . LYS A 1 87 ? 32.143 3.573 -6.333 1.00 90.19 87 LYS A C 1
ATOM 667 O O . LYS A 1 87 ? 32.224 2.553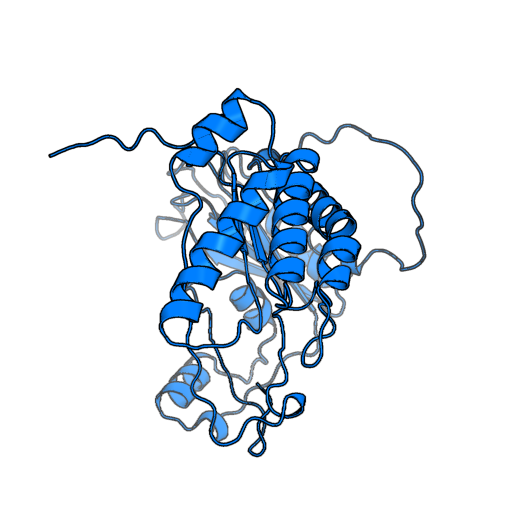 -5.665 1.00 90.19 87 LYS A O 1
ATOM 672 N N . ASN A 1 88 ? 31.188 4.483 -6.149 1.00 92.88 88 ASN A N 1
ATOM 673 C CA . ASN A 1 88 ? 30.169 4.421 -5.100 1.00 92.88 88 ASN A CA 1
ATOM 674 C C . ASN A 1 88 ? 28.824 3.909 -5.636 1.00 92.88 88 ASN A C 1
ATOM 676 O O . ASN A 1 88 ? 27.767 4.402 -5.234 1.00 92.88 88 ASN A O 1
ATOM 680 N N . SER A 1 89 ? 28.861 2.970 -6.581 1.00 95.00 89 SER A N 1
ATOM 681 C CA . SER A 1 89 ? 27.670 2.416 -7.219 1.00 95.00 89 SER A CA 1
ATOM 682 C C . SER A 1 89 ? 27.682 0.894 -7.245 1.00 95.00 89 SER A C 1
ATOM 684 O O . SER A 1 89 ? 28.738 0.264 -7.255 1.00 95.00 89 SER A O 1
ATOM 686 N N . PHE A 1 90 ? 26.486 0.311 -7.259 1.00 93.06 90 PHE A N 1
ATOM 687 C CA . PHE A 1 90 ? 26.278 -1.132 -7.317 1.00 93.06 90 PHE A CA 1
ATOM 688 C C . PHE A 1 90 ? 25.179 -1.449 -8.328 1.00 93.06 90 PHE A C 1
ATOM 690 O O . PHE A 1 90 ? 24.170 -0.748 -8.395 1.00 93.06 90 PHE A O 1
ATOM 697 N N . ILE A 1 91 ? 25.351 -2.524 -9.096 1.00 93.12 91 ILE A N 1
ATOM 698 C CA . ILE A 1 91 ? 24.309 -3.056 -9.976 1.00 93.12 91 ILE A CA 1
ATOM 699 C C . ILE A 1 91 ? 23.873 -4.402 -9.419 1.00 93.12 91 ILE A C 1
ATOM 701 O O . ILE A 1 91 ? 24.650 -5.353 -9.384 1.00 93.12 91 ILE A O 1
ATOM 705 N N . TYR A 1 92 ? 22.616 -4.478 -8.997 1.00 91.94 92 TYR A N 1
ATOM 706 C CA . TYR A 1 92 ? 22.001 -5.713 -8.542 1.00 91.94 92 TYR A CA 1
ATOM 707 C C . TYR A 1 92 ? 21.176 -6.329 -9.666 1.00 91.94 92 TYR A C 1
ATOM 709 O O . TYR A 1 92 ? 20.346 -5.669 -10.297 1.00 91.94 92 TYR A O 1
ATOM 717 N N . HIS A 1 93 ? 21.394 -7.619 -9.880 1.00 91.38 93 HIS A N 1
ATOM 718 C CA . HIS A 1 93 ? 20.656 -8.421 -10.839 1.00 91.38 93 HIS A CA 1
ATOM 719 C C . HIS A 1 93 ? 19.314 -8.857 -10.243 1.00 91.38 93 HIS A C 1
ATOM 721 O O . HIS A 1 93 ? 19.272 -9.384 -9.132 1.00 91.38 93 HIS A O 1
ATOM 727 N N . ALA A 1 94 ? 18.221 -8.618 -10.971 1.00 88.88 94 ALA A N 1
ATOM 728 C CA . ALA A 1 94 ? 16.879 -9.067 -10.608 1.00 88.88 94 ALA A CA 1
ATOM 729 C C . ALA A 1 94 ? 16.357 -10.028 -11.687 1.00 88.88 94 ALA A C 1
ATOM 731 O O . ALA A 1 94 ? 16.749 -11.191 -11.722 1.00 88.88 94 ALA A O 1
ATOM 732 N N . GLY A 1 95 ? 15.519 -9.552 -12.610 1.00 89.94 95 GLY A N 1
ATOM 733 C CA . GLY A 1 95 ? 15.063 -10.309 -13.772 1.00 89.94 95 GLY A CA 1
ATOM 734 C C . GLY A 1 95 ? 16.125 -10.389 -14.863 1.00 89.94 95 GLY A C 1
ATOM 735 O O . GLY A 1 95 ? 15.903 -9.870 -15.959 1.00 89.94 95 GLY A O 1
ATOM 736 N N . THR A 1 96 ? 17.264 -11.018 -14.568 1.00 92.88 96 THR A N 1
ATOM 737 C CA . THR A 1 96 ? 18.295 -11.373 -15.552 1.00 92.88 96 THR A CA 1
ATOM 738 C C . THR A 1 96 ? 18.517 -12.881 -15.633 1.00 92.88 96 THR A C 1
ATOM 740 O O . THR A 1 96 ? 18.254 -13.605 -14.676 1.00 92.88 96 THR A O 1
ATOM 743 N N . SER A 1 97 ? 19.010 -13.365 -16.766 1.00 92.06 97 SER A N 1
ATOM 744 C CA . SER A 1 97 ? 19.438 -14.753 -16.975 1.00 92.06 97 SER A CA 1
ATOM 745 C C . SER A 1 97 ? 20.790 -14.789 -17.679 1.00 92.06 97 SER A C 1
ATOM 747 O O . SER A 1 97 ? 21.069 -13.898 -18.478 1.00 92.06 97 SER A O 1
ATOM 749 N N . GLY A 1 98 ? 21.575 -15.838 -17.443 1.00 85.31 98 GLY A N 1
ATOM 750 C CA . GLY A 1 98 ? 22.913 -16.009 -18.014 1.00 85.31 98 GLY A CA 1
ATOM 751 C C . GLY A 1 98 ? 24.014 -15.890 -16.961 1.00 85.31 98 GLY A C 1
ATOM 752 O O . GLY A 1 98 ? 23.775 -15.426 -15.847 1.00 85.31 98 GLY A O 1
ATOM 753 N N . GLU A 1 99 ? 25.216 -16.324 -17.326 1.00 70.19 99 GLU A N 1
ATOM 754 C CA . GLU A 1 99 ? 26.419 -16.287 -16.490 1.00 70.19 99 GLU A CA 1
ATOM 755 C C . GLU A 1 99 ? 27.583 -15.694 -17.300 1.00 70.19 99 GLU A C 1
ATOM 757 O O . GLU A 1 99 ? 27.572 -15.723 -18.528 1.00 70.19 99 GLU A O 1
ATOM 762 N N . HIS A 1 100 ? 28.598 -15.157 -16.616 1.00 59.75 100 HIS A N 1
ATOM 763 C CA . HIS A 1 100 ? 29.885 -14.776 -17.217 1.00 59.75 100 HIS A CA 1
ATOM 764 C C . HIS A 1 100 ? 29.828 -13.814 -18.425 1.00 59.75 100 HIS A C 1
ATOM 766 O O . HIS A 1 100 ? 30.408 -14.079 -19.471 1.00 59.75 100 HIS A O 1
ATOM 772 N N . GLY A 1 101 ? 29.196 -12.647 -18.257 1.00 66.06 101 GLY A N 1
ATOM 773 C CA . GLY A 1 101 ? 29.230 -11.554 -19.245 1.00 66.06 101 GLY A CA 1
ATOM 774 C C . GLY A 1 101 ? 28.149 -11.629 -20.328 1.00 66.06 101 GLY A C 1
ATOM 775 O O . GLY A 1 101 ? 27.785 -10.590 -20.872 1.00 66.06 101 GLY A O 1
ATOM 776 N N . ASP A 1 102 ? 27.550 -12.801 -20.545 1.00 80.69 102 ASP A N 1
ATOM 777 C CA . ASP A 1 102 ? 26.424 -13.007 -21.466 1.00 80.69 102 ASP A CA 1
ATOM 778 C C . ASP A 1 102 ? 25.080 -12.914 -20.726 1.00 80.69 102 ASP A C 1
ATOM 780 O O . ASP A 1 102 ? 24.286 -13.856 -20.661 1.00 80.69 102 ASP A O 1
ATOM 784 N N . VAL A 1 103 ? 24.830 -11.761 -20.103 1.00 91.56 103 VAL A N 1
ATOM 785 C CA . VAL A 1 103 ? 23.611 -11.534 -19.317 1.00 91.56 103 VAL A CA 1
ATOM 786 C C . VAL A 1 103 ? 22.494 -11.021 -20.221 1.00 91.56 103 VAL A C 1
ATOM 788 O O . VAL A 1 103 ? 22.683 -10.091 -20.998 1.00 91.56 103 VAL A O 1
ATOM 791 N N . CYS A 1 104 ? 21.300 -11.593 -20.091 1.00 94.69 104 CYS A N 1
ATOM 792 C CA . CYS A 1 104 ? 20.097 -11.170 -20.802 1.00 94.69 104 CYS A CA 1
ATOM 793 C C . CYS A 1 104 ? 18.953 -10.828 -19.838 1.00 94.69 104 CYS A C 1
ATOM 795 O O . CYS A 1 104 ? 18.951 -11.249 -18.680 1.00 94.69 104 CYS A O 1
ATOM 797 N N . THR A 1 105 ? 17.941 -10.102 -20.316 1.00 95.00 105 THR A N 1
ATOM 798 C CA . THR A 1 105 ? 16.703 -9.859 -19.559 1.00 95.00 105 THR A CA 1
ATOM 799 C C . THR A 1 105 ? 15.899 -11.154 -19.379 1.00 95.00 105 THR A C 1
ATOM 801 O O . THR A 1 105 ? 15.746 -11.939 -20.308 1.00 95.00 105 THR A O 1
ATOM 804 N N . SER A 1 106 ? 15.331 -11.386 -18.200 1.00 93.50 106 SER A N 1
ATOM 805 C CA . SER A 1 106 ? 14.462 -12.539 -17.900 1.00 93.50 106 SER A CA 1
ATOM 806 C C . SER A 1 106 ? 13.185 -12.160 -17.145 1.00 93.50 106 SER A C 1
ATOM 808 O O . SER A 1 106 ? 12.299 -12.994 -16.976 1.00 93.50 106 SER A O 1
ATOM 810 N N . GLY A 1 107 ? 13.049 -10.895 -16.739 1.00 88.44 107 GLY A N 1
ATOM 811 C CA . GLY A 1 107 ? 11.881 -10.387 -16.028 1.00 88.44 107 GLY A CA 1
ATOM 812 C C . GLY A 1 107 ? 11.562 -8.930 -16.351 1.00 88.44 107 GLY A C 1
ATOM 813 O O . GLY A 1 107 ? 12.267 -8.257 -17.101 1.00 88.44 107 GLY A O 1
ATOM 814 N N . GLY A 1 108 ? 10.469 -8.443 -15.763 1.00 87.69 108 GLY A N 1
ATOM 815 C CA . GLY A 1 108 ? 9.988 -7.078 -15.962 1.00 87.69 108 GLY A CA 1
ATOM 816 C C . GLY A 1 108 ? 10.894 -6.015 -15.338 1.00 87.69 108 GLY A C 1
ATOM 817 O O . GLY A 1 108 ? 11.287 -5.066 -16.011 1.00 87.69 108 GLY A O 1
ATOM 818 N N . ARG A 1 109 ? 11.271 -6.198 -14.066 1.00 91.94 109 ARG A N 1
ATOM 819 C CA . ARG A 1 109 ? 12.330 -5.426 -13.396 1.00 91.94 109 ARG A CA 1
ATOM 820 C C . ARG A 1 109 ? 13.639 -6.177 -13.595 1.00 91.94 109 ARG A C 1
ATOM 822 O O . ARG A 1 109 ? 13.771 -7.301 -13.120 1.00 91.94 109 ARG A O 1
ATOM 829 N N . VAL A 1 110 ? 14.568 -5.587 -14.331 1.00 93.75 110 VAL A N 1
ATOM 830 C CA . VAL A 1 110 ? 15.756 -6.285 -14.831 1.00 93.75 110 VAL A CA 1
ATOM 831 C C . VAL A 1 110 ? 16.934 -6.062 -13.892 1.00 93.75 110 VAL A C 1
ATOM 833 O O . VAL A 1 110 ? 17.522 -7.024 -13.407 1.00 93.75 110 VAL A O 1
ATOM 836 N N . LEU A 1 111 ? 17.247 -4.800 -13.599 1.00 94.25 111 LEU A N 1
ATOM 837 C CA . LEU A 1 111 ? 18.376 -4.411 -12.755 1.00 94.25 111 LEU A CA 1
ATOM 838 C C . LEU A 1 111 ? 17.938 -3.356 -11.746 1.00 94.25 111 LEU A C 1
ATOM 840 O O . LEU A 1 111 ? 17.105 -2.505 -12.055 1.00 94.25 111 LEU A O 1
ATOM 844 N N . SER A 1 112 ? 18.563 -3.364 -10.577 1.00 94.56 112 SER A N 1
ATOM 845 C CA . SER A 1 112 ? 18.507 -2.255 -9.628 1.00 94.56 112 SER A CA 1
ATOM 846 C C . SER A 1 112 ? 19.880 -1.608 -9.554 1.00 94.56 112 SER A C 1
ATOM 848 O O . SER A 1 112 ? 20.847 -2.236 -9.127 1.00 94.56 112 SER A O 1
ATOM 850 N N . VAL A 1 113 ? 19.968 -0.355 -9.982 1.00 95.75 113 VAL A N 1
ATOM 851 C CA . VAL A 1 113 ? 21.213 0.409 -10.016 1.00 95.75 113 VAL A CA 1
ATOM 852 C C . VAL A 1 113 ? 21.236 1.370 -8.842 1.00 95.75 113 VAL A C 1
ATOM 854 O O . VAL A 1 113 ? 20.416 2.281 -8.752 1.00 95.75 113 VAL A O 1
ATOM 857 N N . ASN A 1 114 ? 22.164 1.145 -7.927 1.00 96.19 114 ASN A N 1
ATOM 858 C CA . ASN A 1 114 ? 22.318 1.901 -6.700 1.00 96.19 114 ASN A CA 1
ATOM 859 C C . ASN A 1 114 ? 23.497 2.875 -6.794 1.00 96.19 114 ASN A C 1
ATOM 861 O O . ASN A 1 114 ? 24.539 2.538 -7.352 1.00 96.19 114 ASN A O 1
ATOM 865 N N . GLY A 1 115 ? 23.339 4.060 -6.211 1.00 96.62 115 GLY A N 1
ATOM 866 C CA . GLY A 1 115 ? 24.411 5.023 -5.993 1.00 96.62 115 GLY A CA 1
ATOM 867 C C . GLY A 1 115 ? 24.370 5.582 -4.575 1.00 96.62 115 GLY A C 1
ATOM 868 O O . GLY A 1 115 ? 23.296 5.873 -4.044 1.00 96.62 115 GLY A O 1
ATOM 869 N N . THR A 1 116 ? 25.546 5.763 -3.974 1.00 96.75 116 THR A N 1
ATOM 870 C CA . THR A 1 116 ? 25.703 6.359 -2.641 1.00 96.75 116 THR A CA 1
ATOM 871 C C . THR A 1 116 ? 26.473 7.680 -2.684 1.00 96.75 116 THR A C 1
ATOM 873 O O . THR A 1 116 ? 27.182 7.986 -3.650 1.00 96.75 116 THR A O 1
ATOM 876 N N . GLY A 1 117 ? 26.305 8.503 -1.646 1.00 95.44 117 GLY A N 1
ATOM 877 C CA . GLY A 1 117 ? 26.962 9.805 -1.540 1.00 95.44 117 GLY A CA 1
ATOM 878 C C . GLY A 1 117 ? 26.771 10.485 -0.186 1.00 95.44 117 GLY A C 1
ATOM 879 O O . GLY A 1 117 ? 25.902 10.109 0.595 1.00 95.44 117 GLY A O 1
ATOM 880 N N . GLU A 1 118 ? 27.577 11.511 0.086 1.00 94.56 118 GLU A N 1
ATOM 881 C CA . GLU A 1 118 ? 27.504 12.302 1.330 1.00 94.56 118 GLU A CA 1
ATOM 882 C C . GLU A 1 118 ? 26.225 13.145 1.428 1.00 94.56 118 GLU A C 1
ATOM 884 O O . GLU A 1 118 ? 25.781 13.486 2.523 1.00 94.56 118 GLU A O 1
ATOM 889 N N . THR A 1 119 ? 25.601 13.449 0.288 1.00 94.94 119 THR A N 1
ATOM 890 C CA . THR A 1 119 ? 24.289 14.099 0.209 1.00 94.94 119 THR A CA 1
ATOM 891 C C . THR A 1 119 ? 23.355 13.317 -0.707 1.00 94.94 119 THR A C 1
ATOM 893 O O . THR A 1 119 ? 23.795 12.513 -1.538 1.00 94.94 119 THR A O 1
ATOM 896 N N . LEU A 1 120 ? 22.050 13.572 -0.587 1.00 93.56 120 LEU A N 1
ATOM 897 C CA . LEU A 1 120 ? 21.042 12.932 -1.429 1.00 93.56 120 LEU A CA 1
ATOM 898 C C . LEU A 1 120 ? 21.221 13.281 -2.915 1.00 93.56 120 LEU A C 1
ATOM 900 O O . LEU A 1 120 ? 21.007 12.430 -3.774 1.00 93.56 120 LEU A O 1
ATOM 904 N N . GLU A 1 121 ? 21.641 14.509 -3.222 1.00 93.81 121 GLU A N 1
ATOM 905 C CA . GLU A 1 121 ? 21.946 14.969 -4.579 1.00 93.81 121 GLU A CA 1
ATOM 906 C C . GLU A 1 121 ? 23.095 14.165 -5.188 1.00 93.81 121 GLU A C 1
ATOM 908 O O . GLU A 1 121 ? 23.001 13.734 -6.337 1.00 93.81 121 GLU A O 1
ATOM 913 N N . ILE A 1 122 ? 24.165 13.949 -4.414 1.00 95.00 122 ILE A N 1
ATOM 914 C CA . ILE A 1 122 ? 25.323 13.168 -4.856 1.00 95.00 122 ILE A CA 1
ATOM 915 C C . ILE A 1 122 ? 24.903 11.716 -5.070 1.00 95.00 122 ILE A C 1
ATOM 917 O O . ILE A 1 122 ? 25.170 11.174 -6.135 1.00 95.00 122 ILE A O 1
ATOM 921 N N . ALA A 1 123 ? 24.190 11.105 -4.120 1.00 96.19 123 ALA A N 1
ATOM 922 C CA . ALA A 1 123 ? 23.715 9.728 -4.251 1.00 96.19 123 ALA A CA 1
ATOM 923 C C . ALA A 1 123 ? 22.823 9.535 -5.492 1.00 96.19 123 ALA A C 1
ATOM 925 O O . ALA A 1 123 ? 23.031 8.604 -6.272 1.00 96.19 123 ALA A O 1
ATOM 926 N N . ALA A 1 124 ? 21.877 10.453 -5.727 1.00 95.88 124 ALA A N 1
ATOM 927 C CA . ALA A 1 124 ? 21.016 10.429 -6.908 1.00 95.88 124 ALA A CA 1
ATOM 928 C C . ALA A 1 124 ? 21.823 10.576 -8.204 1.00 95.88 124 ALA A C 1
ATOM 930 O O . ALA A 1 124 ? 21.615 9.815 -9.149 1.00 95.88 124 ALA A O 1
ATOM 931 N N . LYS A 1 125 ? 22.763 11.527 -8.245 1.00 95.62 125 LYS A N 1
ATOM 932 C CA . LYS A 1 125 ? 23.646 11.733 -9.395 1.00 95.62 125 LYS A CA 1
ATOM 933 C C . LYS A 1 125 ? 24.470 10.477 -9.692 1.00 95.62 125 LYS A C 1
ATOM 935 O O . LYS A 1 125 ? 24.443 10.013 -10.827 1.00 95.62 125 LYS A O 1
ATOM 940 N N . THR A 1 126 ? 25.112 9.897 -8.678 1.00 97.12 126 THR A N 1
ATOM 941 C CA . THR A 1 126 ? 25.886 8.653 -8.790 1.00 97.12 126 THR A CA 1
ATOM 942 C C . THR A 1 126 ? 25.033 7.512 -9.345 1.00 97.12 126 THR A C 1
ATOM 944 O O . THR A 1 126 ? 25.479 6.789 -10.231 1.00 97.12 126 THR A O 1
ATOM 947 N N . ALA A 1 127 ? 23.789 7.363 -8.874 1.00 97.00 127 ALA A N 1
ATOM 948 C CA . ALA A 1 127 ? 22.884 6.324 -9.363 1.00 97.00 127 ALA A CA 1
ATOM 949 C C . ALA A 1 127 ? 22.570 6.500 -10.859 1.00 97.00 127 ALA A C 1
ATOM 951 O O . ALA A 1 127 ? 22.625 5.536 -11.616 1.00 97.00 127 ALA A O 1
ATOM 952 N N . TYR A 1 128 ? 22.291 7.726 -11.315 1.00 97.31 128 TYR A N 1
ATOM 953 C CA . TYR A 1 128 ? 22.027 7.989 -12.735 1.00 97.31 128 TYR A CA 1
ATOM 954 C C . TYR A 1 128 ? 23.269 7.880 -13.625 1.00 97.31 128 TYR A C 1
ATOM 956 O O . TYR A 1 128 ? 23.144 7.448 -14.770 1.00 97.31 128 TYR A O 1
ATOM 964 N N . GLU A 1 129 ? 24.451 8.236 -13.117 1.00 97.12 129 GLU A N 1
ATOM 965 C CA . GLU A 1 129 ? 25.722 7.987 -13.807 1.00 97.12 129 GLU A CA 1
ATOM 966 C C . GLU A 1 129 ? 25.956 6.482 -13.980 1.00 97.12 129 GLU A C 1
ATOM 968 O O . GLU A 1 129 ? 26.281 6.041 -15.076 1.00 97.12 129 GLU A O 1
ATOM 973 N N . ALA A 1 130 ? 25.680 5.678 -12.950 1.00 97.06 130 ALA A N 1
ATOM 974 C CA . ALA A 1 130 ? 25.760 4.223 -13.040 1.00 97.06 130 ALA A CA 1
ATOM 975 C C . ALA A 1 130 ? 24.707 3.623 -13.992 1.00 97.06 130 ALA A C 1
ATOM 977 O O . ALA A 1 130 ? 25.005 2.677 -14.718 1.00 97.06 130 ALA A O 1
ATOM 978 N N . VAL A 1 131 ? 23.491 4.185 -14.053 1.00 97.62 131 VAL A N 1
ATOM 979 C CA . VAL A 1 131 ? 22.466 3.763 -15.030 1.00 97.62 131 VAL A CA 1
ATOM 980 C C . VAL A 1 131 ? 22.945 3.996 -16.464 1.00 97.62 131 VAL A C 1
ATOM 982 O O . VAL A 1 131 ? 22.649 3.184 -17.335 1.00 97.62 131 VAL A O 1
ATOM 985 N N . ALA A 1 132 ? 23.703 5.067 -16.721 1.00 96.75 132 ALA A N 1
ATOM 986 C CA . ALA A 1 132 ? 24.242 5.360 -18.049 1.00 96.75 132 ALA A CA 1
ATOM 987 C C . ALA A 1 132 ? 25.299 4.342 -18.522 1.00 96.75 132 ALA A C 1
ATOM 989 O O . ALA A 1 132 ? 25.569 4.266 -19.718 1.00 96.75 132 ALA A O 1
ATOM 990 N N . CYS A 1 133 ? 25.867 3.547 -17.609 1.00 96.56 133 CYS A N 1
ATOM 991 C CA . CYS A 1 133 ? 26.791 2.458 -17.929 1.00 96.56 133 CYS A CA 1
ATOM 992 C C . CYS A 1 133 ? 26.074 1.161 -18.341 1.00 96.56 133 CYS A C 1
ATOM 994 O O . CYS A 1 133 ? 26.739 0.198 -18.714 1.00 96.56 133 CYS A O 1
ATOM 996 N N . VAL A 1 134 ? 24.742 1.106 -18.254 1.00 96.38 134 VAL A N 1
ATOM 997 C CA . VAL A 1 134 ? 23.933 -0.073 -18.586 1.00 96.38 134 VAL A CA 1
ATOM 998 C C . VAL A 1 134 ? 23.186 0.163 -19.891 1.00 96.38 134 VAL A C 1
ATOM 1000 O O . VAL A 1 134 ? 22.585 1.217 -20.078 1.00 96.38 134 VAL A O 1
ATOM 1003 N N . GLN A 1 135 ? 23.168 -0.840 -20.769 1.00 95.50 135 GLN A N 1
ATOM 1004 C CA . GLN A 1 135 ? 22.440 -0.773 -22.030 1.00 95.50 135 GLN A CA 1
ATOM 1005 C C . GLN A 1 135 ? 21.793 -2.113 -22.393 1.00 95.50 135 GLN A C 1
ATOM 1007 O O . GLN A 1 135 ? 22.441 -3.156 -22.369 1.00 95.50 135 GLN A O 1
ATOM 1012 N N . PHE A 1 136 ? 20.526 -2.068 -22.804 1.00 95.56 136 PHE A N 1
ATOM 1013 C CA . PHE A 1 136 ? 19.869 -3.115 -23.592 1.00 95.56 136 PHE A CA 1
ATOM 1014 C C . PHE A 1 136 ? 18.717 -2.521 -24.413 1.00 95.56 136 PHE A C 1
ATOM 1016 O O . PHE A 1 136 ? 18.252 -1.409 -24.146 1.00 95.56 136 PHE A O 1
ATOM 1023 N N . ASP A 1 137 ? 18.268 -3.253 -25.434 1.00 95.75 137 ASP A N 1
ATOM 1024 C CA . ASP A 1 137 ? 17.241 -2.780 -26.368 1.00 95.75 137 ASP A CA 1
ATOM 1025 C C . ASP A 1 137 ? 15.946 -2.371 -25.645 1.00 95.75 137 ASP A C 1
ATOM 1027 O O . ASP A 1 137 ? 15.331 -3.158 -24.926 1.00 95.75 137 ASP A O 1
ATOM 1031 N N . GLY A 1 138 ? 15.529 -1.120 -25.834 1.00 92.81 138 GLY A N 1
ATOM 1032 C CA . GLY A 1 138 ? 14.290 -0.595 -25.265 1.00 92.81 138 GLY A CA 1
ATOM 1033 C C . GLY A 1 138 ? 14.257 -0.491 -23.737 1.00 92.81 138 GLY A C 1
ATOM 1034 O O . GLY A 1 138 ? 13.161 -0.411 -23.183 1.00 92.81 138 GLY A O 1
ATOM 1035 N N . MET A 1 139 ? 15.405 -0.497 -23.045 1.00 95.12 139 MET A N 1
ATOM 1036 C CA . MET A 1 139 ? 15.425 -0.364 -21.586 1.00 95.12 139 MET A CA 1
ATOM 1037 C C . MET A 1 139 ? 14.702 0.900 -21.111 1.00 95.12 139 MET A C 1
ATOM 1039 O O . MET A 1 139 ? 14.817 1.974 -21.705 1.00 95.12 139 MET A O 1
ATOM 1043 N N . THR A 1 140 ? 13.967 0.783 -20.008 1.00 94.25 140 THR A N 1
ATOM 1044 C CA . THR A 1 140 ? 13.222 1.902 -19.423 1.00 94.25 140 THR A CA 1
ATOM 1045 C C . THR A 1 140 ? 13.563 2.064 -17.951 1.00 94.25 140 THR A C 1
ATOM 1047 O O . THR A 1 140 ? 13.815 1.094 -17.247 1.00 94.25 140 THR A O 1
ATOM 1050 N N . TYR A 1 141 ? 13.597 3.303 -17.474 1.00 95.38 141 TYR A N 1
ATOM 1051 C CA . TYR A 1 141 ? 13.803 3.622 -16.065 1.00 95.38 141 TYR A CA 1
ATOM 1052 C C . TYR A 1 141 ? 13.249 5.015 -15.772 1.00 95.38 141 TYR A C 1
ATOM 1054 O O . TYR A 1 141 ? 13.121 5.866 -16.661 1.00 95.38 141 TYR A O 1
ATOM 1062 N N . ARG A 1 142 ? 12.909 5.259 -14.507 1.00 91.56 142 ARG A N 1
ATOM 1063 C CA . ARG A 1 142 ? 12.443 6.572 -14.055 1.00 91.56 142 ARG A CA 1
ATOM 1064 C C . ARG A 1 142 ? 13.604 7.554 -13.966 1.00 91.56 142 ARG A C 1
ATOM 1066 O O . ARG A 1 142 ? 14.660 7.207 -13.459 1.00 91.56 142 ARG A O 1
ATOM 1073 N N . LYS A 1 143 ? 13.375 8.791 -14.412 1.00 91.44 143 LYS A N 1
ATOM 1074 C CA . LYS A 1 143 ? 14.361 9.893 -14.398 1.00 91.44 143 LYS A CA 1
ATOM 1075 C C . LYS A 1 143 ? 14.128 10.904 -13.275 1.00 91.44 143 LYS A C 1
ATOM 1077 O O . LYS A 1 143 ? 14.720 11.974 -13.281 1.00 91.44 143 LYS A O 1
ATOM 1082 N N . ASP A 1 144 ? 13.199 10.609 -12.373 1.00 86.75 144 ASP A N 1
ATOM 1083 C CA . ASP A 1 144 ? 12.716 11.517 -11.336 1.00 86.75 144 ASP A CA 1
ATOM 1084 C C . ASP A 1 144 ? 12.853 10.947 -9.909 1.00 86.75 144 ASP A C 1
ATOM 1086 O O . ASP A 1 144 ? 12.369 11.540 -8.943 1.00 86.75 144 ASP A O 1
ATOM 1090 N N . ILE A 1 145 ? 13.546 9.817 -9.744 1.00 90.06 145 ILE A N 1
ATOM 1091 C CA . ILE A 1 145 ? 13.902 9.271 -8.428 1.00 90.06 145 ILE A CA 1
ATOM 1092 C C . ILE A 1 145 ? 14.715 10.310 -7.637 1.00 90.06 145 ILE A C 1
ATOM 1094 O O . ILE A 1 145 ? 15.562 10.999 -8.202 1.00 90.06 145 ILE A O 1
ATOM 1098 N N . ALA A 1 146 ? 14.404 10.444 -6.341 1.00 85.56 146 ALA A N 1
ATOM 1099 C CA . ALA A 1 146 ? 14.898 11.454 -5.392 1.00 85.56 146 ALA A CA 1
ATOM 1100 C C . ALA A 1 146 ? 14.457 12.920 -5.630 1.00 85.56 146 ALA A C 1
ATOM 1102 O O . ALA A 1 146 ? 14.514 13.721 -4.697 1.00 85.56 146 ALA A O 1
ATOM 1103 N N . HIS A 1 147 ? 13.903 13.290 -6.795 1.00 82.88 147 HIS A N 1
ATOM 1104 C CA . HIS A 1 147 ? 13.600 14.698 -7.119 1.00 82.88 147 HIS A CA 1
ATOM 1105 C C . HIS A 1 147 ? 12.646 15.402 -6.142 1.00 82.88 147 HIS A C 1
ATOM 1107 O O . HIS A 1 147 ? 12.767 16.608 -5.938 1.00 82.88 147 HIS A O 1
ATOM 1113 N N . ARG A 1 148 ? 11.686 14.692 -5.534 1.00 76.38 148 ARG A N 1
ATOM 1114 C CA . ARG A 1 148 ? 10.745 15.300 -4.574 1.00 76.38 148 ARG A CA 1
ATOM 1115 C C . ARG A 1 148 ? 11.448 15.798 -3.311 1.00 76.38 148 ARG A C 1
ATOM 1117 O O . ARG A 1 148 ? 11.082 16.854 -2.809 1.00 76.38 148 ARG A O 1
ATOM 1124 N N . ALA A 1 149 ? 12.432 15.052 -2.819 1.00 77.56 149 ALA A N 1
ATOM 1125 C CA . ALA A 1 149 ? 13.215 15.439 -1.649 1.00 77.56 149 ALA A CA 1
ATOM 1126 C C . ALA A 1 149 ? 14.189 16.586 -1.968 1.00 77.56 149 ALA A C 1
ATOM 1128 O O . ALA A 1 149 ? 14.503 17.379 -1.089 1.00 77.56 149 ALA A O 1
ATOM 1129 N N . LEU A 1 150 ? 14.592 16.703 -3.238 1.00 78.75 150 LEU A N 1
ATOM 1130 C CA . LEU A 1 150 ? 15.474 17.755 -3.747 1.00 78.75 150 LEU A CA 1
ATOM 1131 C C . LEU A 1 150 ? 14.738 19.046 -4.151 1.00 78.75 150 LEU A C 1
ATOM 1133 O O . LEU A 1 150 ? 15.375 20.068 -4.400 1.00 78.75 150 LEU A O 1
ATOM 1137 N N . LYS A 1 151 ? 13.398 19.037 -4.237 1.00 75.62 151 LYS A N 1
ATOM 1138 C CA . LYS A 1 151 ? 12.629 20.258 -4.517 1.00 75.62 151 LYS A CA 1
ATOM 1139 C C . LYS A 1 151 ? 12.661 21.186 -3.294 1.00 75.62 151 LYS A C 1
ATOM 1141 O O . LYS A 1 151 ? 12.270 20.759 -2.205 1.00 75.62 151 LYS A O 1
ATOM 1146 N N . PRO A 1 152 ? 13.036 22.470 -3.449 1.00 55.66 152 PRO A N 1
ATOM 1147 C CA . PRO A 1 152 ? 12.946 23.427 -2.356 1.00 55.66 152 PRO A CA 1
ATOM 1148 C C . PRO A 1 152 ? 11.484 23.578 -1.912 1.00 55.66 152 PRO A C 1
ATOM 1150 O O . PRO A 1 152 ? 10.586 23.729 -2.743 1.00 55.66 152 PRO A O 1
ATOM 1153 N N . LYS A 1 153 ? 11.248 23.578 -0.592 1.00 50.78 153 LYS A N 1
ATOM 1154 C CA . LYS A 1 153 ? 9.912 23.631 0.043 1.00 50.78 153 LYS A CA 1
ATOM 1155 C C . LYS A 1 153 ? 9.056 24.868 -0.315 1.00 50.78 153 LYS A C 1
ATOM 1157 O O . LYS A 1 153 ? 7.904 24.918 0.094 1.00 50.78 153 LYS A O 1
ATOM 1162 N N . ASN A 1 154 ? 9.575 25.816 -1.104 1.00 40.66 154 ASN A N 1
ATOM 1163 C CA . ASN A 1 154 ? 8.919 27.086 -1.446 1.00 40.66 154 ASN A CA 1
ATOM 1164 C C . ASN A 1 154 ? 8.601 27.283 -2.943 1.00 40.66 154 ASN A C 1
ATOM 1166 O O . ASN A 1 154 ? 8.264 28.394 -3.340 1.00 40.66 154 ASN A O 1
ATOM 1170 N N . ALA A 1 155 ? 8.683 26.256 -3.793 1.00 44.31 155 ALA A N 1
ATOM 1171 C CA . ALA A 1 155 ? 8.269 26.394 -5.194 1.00 44.31 155 ALA A CA 1
ATOM 1172 C C . ALA A 1 155 ? 6.783 26.037 -5.364 1.00 44.31 155 ALA A C 1
ATOM 1174 O O . ALA A 1 155 ? 6.425 24.906 -5.701 1.00 44.31 155 ALA A O 1
ATOM 1175 N N . SER A 1 156 ? 5.921 27.018 -5.096 1.00 36.59 156 SER A N 1
ATOM 1176 C CA . SER A 1 156 ? 4.521 27.020 -5.506 1.00 36.59 156 SER A CA 1
ATOM 1177 C C . SER A 1 156 ? 4.399 26.974 -7.034 1.00 36.59 156 SER A C 1
ATOM 1179 O O . SER A 1 156 ? 5.180 27.553 -7.786 1.00 36.59 156 SER A O 1
ATOM 1181 N N . SER A 1 157 ? 3.392 26.227 -7.467 1.00 44.31 157 SER A N 1
ATOM 1182 C CA . SER A 1 157 ? 2.946 25.986 -8.835 1.00 44.31 157 SER A CA 1
ATOM 1183 C C . SER A 1 157 ? 2.857 27.241 -9.707 1.00 44.31 157 SER A C 1
ATOM 1185 O O . SER A 1 157 ? 2.072 28.141 -9.413 1.00 44.31 157 SER A O 1
ATOM 1187 N N . SER A 1 158 ? 3.562 27.248 -10.839 1.00 34.75 158 SER A N 1
ATOM 1188 C CA . SER A 1 158 ? 3.069 27.819 -12.101 1.00 34.75 158 SER A CA 1
ATOM 1189 C C . SER A 1 158 ? 4.038 27.532 -13.254 1.00 34.75 158 SER A C 1
ATOM 1191 O O . SER A 1 158 ? 5.212 27.865 -13.160 1.00 34.75 158 SER A O 1
ATOM 1193 N N . GLN A 1 159 ? 3.489 26.960 -14.335 1.00 34.44 159 GLN A N 1
ATOM 1194 C CA . GLN A 1 159 ? 3.898 27.019 -15.754 1.00 34.44 159 GLN A CA 1
ATOM 1195 C C . GLN A 1 159 ? 4.098 25.677 -16.492 1.00 34.44 159 GLN A C 1
ATOM 1197 O O . GLN A 1 159 ? 4.429 24.672 -15.867 1.00 34.44 159 GLN A O 1
ATOM 1202 N N . PRO A 1 160 ? 3.769 25.658 -17.808 1.00 38.84 160 PRO A N 1
ATOM 1203 C CA . PRO A 1 160 ? 2.953 24.614 -18.424 1.00 38.84 160 PRO A CA 1
ATOM 1204 C C . PRO A 1 160 ? 3.746 23.544 -19.183 1.00 38.84 160 PRO A C 1
ATOM 1206 O O . PRO A 1 160 ? 4.927 23.696 -19.496 1.00 38.84 160 PRO A O 1
ATOM 1209 N N . ASP A 1 161 ? 3.021 22.472 -19.496 1.00 40.97 161 ASP A N 1
ATOM 1210 C CA . ASP A 1 161 ? 3.444 21.241 -20.155 1.00 40.97 161 ASP A CA 1
ATOM 1211 C C . ASP A 1 161 ? 4.330 21.428 -21.394 1.00 40.97 161 ASP A C 1
ATOM 1213 O O . ASP A 1 161 ? 3.882 21.828 -22.472 1.00 40.97 161 ASP A O 1
ATOM 1217 N N . GLN A 1 162 ? 5.580 20.977 -21.275 1.00 34.84 162 GLN A N 1
ATOM 1218 C CA . GLN A 1 162 ? 6.324 20.441 -22.410 1.00 34.84 162 GLN A CA 1
ATOM 1219 C C . GLN A 1 162 ? 6.194 18.918 -22.414 1.00 34.84 162 GLN A C 1
ATOM 1221 O O . GLN A 1 162 ? 6.688 18.232 -21.518 1.00 34.84 162 GLN A O 1
ATOM 1226 N N . LYS A 1 163 ? 5.526 18.417 -23.462 1.00 45.84 163 LYS A N 1
ATOM 1227 C CA . LYS A 1 163 ? 5.378 17.005 -23.846 1.00 45.84 163 LYS A CA 1
ATOM 1228 C C . LYS A 1 163 ? 6.627 16.179 -23.506 1.00 45.84 163 LYS A C 1
ATOM 1230 O O . LYS A 1 163 ? 7.643 16.275 -24.192 1.00 45.84 163 LYS A O 1
ATOM 1235 N N . LYS A 1 164 ? 6.525 15.320 -22.489 1.00 39.75 164 LYS A N 1
ATOM 1236 C CA . LYS A 1 164 ? 7.511 14.277 -22.184 1.00 39.75 164 LYS A CA 1
ATOM 1237 C C . LYS A 1 164 ? 6.944 12.915 -22.571 1.00 39.75 164 LYS A C 1
ATOM 1239 O O . LYS A 1 164 ? 6.074 12.387 -21.894 1.00 39.75 164 LYS A O 1
ATOM 1244 N N . ASN A 1 165 ? 7.486 12.348 -23.647 1.00 42.56 165 ASN A N 1
ATOM 1245 C CA . ASN A 1 165 ? 7.330 10.941 -24.013 1.00 42.56 165 ASN A CA 1
ATOM 1246 C C . ASN A 1 165 ? 8.155 10.067 -23.050 1.00 42.56 165 ASN A C 1
ATOM 1248 O O . ASN A 1 165 ? 9.290 9.703 -23.353 1.00 42.56 165 ASN A O 1
ATOM 1252 N N . GLY A 1 166 ? 7.614 9.767 -21.874 1.00 39.81 166 GLY A N 1
ATOM 1253 C CA . GLY A 1 166 ? 8.160 8.770 -20.957 1.00 39.81 166 GLY A CA 1
ATOM 1254 C C . GLY A 1 166 ? 7.006 8.020 -20.313 1.00 39.81 166 GLY A C 1
ATOM 1255 O O . GLY A 1 166 ? 6.064 8.668 -19.874 1.00 39.81 166 GLY A O 1
ATOM 1256 N N . LEU A 1 167 ? 7.074 6.687 -20.287 1.00 39.56 167 LEU A N 1
ATOM 1257 C CA . LEU A 1 167 ? 6.043 5.859 -19.665 1.00 39.56 167 LEU A CA 1
ATOM 1258 C C . LEU A 1 167 ? 5.944 6.209 -18.172 1.00 39.56 167 LEU A C 1
ATOM 1260 O O . LEU A 1 167 ? 6.885 6.028 -17.399 1.00 39.56 167 LEU A O 1
ATOM 1264 N N . THR A 1 168 ? 4.815 6.780 -17.796 1.00 45.31 168 THR A N 1
ATOM 1265 C CA . THR A 1 168 ? 4.425 7.161 -16.444 1.00 45.31 168 THR A CA 1
ATOM 1266 C C . THR A 1 168 ? 3.697 5.998 -15.767 1.00 45.31 168 THR A C 1
ATOM 1268 O O . THR A 1 168 ? 3.208 5.081 -16.419 1.00 45.31 168 THR A O 1
ATOM 1271 N N . TYR A 1 169 ? 3.579 6.019 -14.439 1.00 43.50 169 TYR A N 1
ATOM 1272 C CA . TYR A 1 169 ? 2.740 5.049 -13.715 1.00 43.50 169 TYR A CA 1
ATOM 1273 C C . TYR A 1 169 ? 1.272 5.087 -14.205 1.00 43.50 169 TYR A C 1
ATOM 1275 O O . TYR A 1 169 ? 0.609 4.054 -14.275 1.00 43.50 169 TYR A O 1
ATOM 1283 N N . LEU A 1 170 ? 0.833 6.258 -14.692 1.00 47.84 170 LEU A N 1
ATOM 1284 C CA . LEU A 1 170 ? -0.425 6.469 -15.413 1.00 47.84 170 LEU A CA 1
ATOM 1285 C C . LEU A 1 170 ? -0.558 5.566 -16.656 1.00 47.84 170 LEU A C 1
ATOM 1287 O O . LEU A 1 170 ? -1.656 5.106 -16.961 1.00 47.84 170 LEU A O 1
ATOM 1291 N N . ASP A 1 171 ? 0.544 5.263 -17.350 1.00 46.72 171 ASP A N 1
ATOM 1292 C CA . ASP A 1 171 ? 0.560 4.395 -18.539 1.00 46.72 171 ASP A CA 1
ATOM 1293 C C . ASP A 1 171 ? 0.415 2.904 -18.189 1.00 46.72 171 ASP A C 1
ATOM 1295 O O . ASP A 1 171 ? 0.096 2.089 -19.052 1.00 46.72 171 ASP A O 1
ATOM 1299 N N . SER A 1 172 ? 0.567 2.547 -16.907 1.00 45.75 172 SER A N 1
ATOM 1300 C CA . SER A 1 172 ? 0.142 1.245 -16.357 1.00 45.75 172 SER A CA 1
ATOM 1301 C C . SER A 1 172 ? -1.351 1.226 -15.995 1.00 45.75 172 SER A C 1
ATOM 1303 O O . SER A 1 172 ? -1.861 0.220 -15.514 1.00 45.75 172 SER A O 1
ATOM 1305 N N . GLY A 1 173 ? -2.047 2.345 -16.226 1.00 50.91 173 GLY A N 1
ATOM 1306 C CA . GLY A 1 173 ? -3.461 2.550 -15.938 1.00 50.91 173 GLY A CA 1
ATOM 1307 C C . GLY A 1 173 ? -3.781 2.823 -14.471 1.00 50.91 173 GLY A C 1
ATOM 1308 O O . GLY A 1 173 ? -4.949 2.724 -14.121 1.00 50.91 173 GLY A O 1
ATOM 1309 N N . VAL A 1 174 ? -2.783 3.171 -13.647 1.00 53.75 174 VAL A N 1
ATOM 1310 C CA . VAL A 1 174 ? -2.960 3.529 -12.230 1.00 53.75 174 VAL A CA 1
ATOM 1311 C C . VAL A 1 174 ? -2.582 4.996 -12.023 1.00 53.75 174 VAL A C 1
ATOM 1313 O O . VAL A 1 174 ? -1.441 5.401 -12.262 1.00 53.75 174 VAL A O 1
ATOM 1316 N N . SER A 1 175 ? -3.536 5.812 -11.585 1.00 66.38 175 SER A N 1
ATOM 1317 C CA . SER A 1 175 ? -3.368 7.258 -11.437 1.00 66.38 175 SER A CA 1
ATOM 1318 C C . SER A 1 175 ? -3.221 7.653 -9.969 1.00 66.38 175 SER A C 1
ATOM 1320 O O . SER A 1 175 ? -4.195 7.740 -9.220 1.00 66.38 175 SER A O 1
ATOM 1322 N N . ILE A 1 176 ? -1.987 7.966 -9.558 1.00 66.12 176 ILE A N 1
ATOM 1323 C CA . ILE A 1 176 ? -1.699 8.485 -8.209 1.00 66.12 176 ILE A CA 1
ATOM 1324 C C . ILE A 1 176 ? -2.438 9.812 -7.970 1.00 66.12 176 ILE A C 1
ATOM 1326 O O . ILE A 1 176 ? -2.929 10.060 -6.869 1.00 66.12 176 ILE A O 1
ATOM 1330 N N . ASP A 1 177 ? -2.555 10.651 -9.000 1.00 75.75 177 ASP A N 1
ATOM 1331 C CA . ASP A 1 177 ? -3.255 11.932 -8.905 1.00 75.75 177 ASP A CA 1
ATOM 1332 C C . ASP A 1 177 ? -4.761 11.731 -8.696 1.00 75.75 177 ASP A C 1
ATOM 1334 O O . ASP A 1 177 ? -5.344 12.384 -7.834 1.00 75.75 177 ASP A O 1
ATOM 1338 N N . SER A 1 178 ? -5.373 10.765 -9.390 1.00 78.31 178 SER A N 1
ATOM 1339 C CA . SER A 1 178 ? -6.793 10.430 -9.210 1.00 78.31 178 SER A CA 1
ATOM 1340 C C . SER A 1 178 ? -7.067 9.791 -7.848 1.00 78.31 178 SER A C 1
ATOM 1342 O O . SER A 1 178 ? -8.090 10.090 -7.235 1.00 78.31 178 SER A O 1
ATOM 1344 N N . GLY A 1 179 ? -6.142 8.977 -7.329 1.00 79.19 179 GLY A N 1
ATOM 1345 C CA . GLY A 1 179 ? -6.213 8.471 -5.955 1.00 79.19 179 GLY A CA 1
ATOM 1346 C C . GLY A 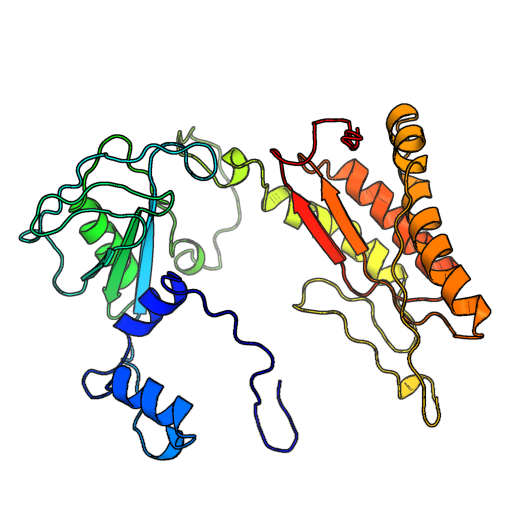1 179 ? -6.149 9.599 -4.917 1.00 79.19 179 GLY A C 1
ATOM 1347 O O . GLY A 1 179 ? -6.977 9.662 -4.008 1.00 79.19 179 GLY A O 1
ATOM 1348 N N . ASN A 1 180 ? -5.224 10.549 -5.079 1.00 81.06 180 ASN A N 1
ATOM 1349 C CA . ASN A 1 180 ? -5.112 11.714 -4.191 1.00 81.06 180 ASN A CA 1
ATOM 1350 C C . ASN A 1 180 ? -6.339 12.636 -4.270 1.00 81.06 180 ASN A C 1
ATOM 1352 O O . ASN A 1 180 ? -6.787 13.172 -3.248 1.00 81.06 180 ASN A O 1
ATOM 1356 N N . GLU A 1 181 ? -6.887 12.824 -5.470 1.00 88.06 181 GLU A N 1
ATOM 1357 C CA . GLU A 1 181 ? -8.120 13.577 -5.688 1.00 88.06 181 GLU A CA 1
ATOM 1358 C C . GLU A 1 181 ? -9.301 12.900 -4.987 1.00 88.06 181 GLU A C 1
ATOM 1360 O O . GLU A 1 181 ? -10.015 13.557 -4.225 1.00 88.06 181 GLU A O 1
ATOM 1365 N N . LEU A 1 182 ? -9.459 11.585 -5.168 1.00 89.12 182 LEU A N 1
ATOM 1366 C CA . LEU A 1 182 ? -10.491 10.796 -4.503 1.00 89.12 182 LEU A CA 1
ATOM 1367 C C . LEU A 1 182 ? -10.401 10.958 -2.985 1.00 89.12 182 LEU A C 1
ATOM 1369 O O . LEU A 1 182 ? -11.376 11.382 -2.367 1.00 89.12 182 LEU A O 1
ATOM 1373 N N . VAL A 1 183 ? -9.223 10.722 -2.396 1.00 88.06 183 VAL A N 1
ATOM 1374 C CA . VAL A 1 183 ? -8.983 10.892 -0.952 1.00 88.06 183 VAL A CA 1
ATOM 1375 C C . VAL A 1 183 ? -9.381 12.296 -0.490 1.00 88.06 183 VAL A C 1
ATOM 1377 O O . VAL A 1 183 ? -10.023 12.456 0.548 1.00 88.06 183 VAL A O 1
ATOM 1380 N N . THR A 1 184 ? -9.040 13.330 -1.259 1.00 90.25 184 THR A N 1
ATOM 1381 C CA . THR A 1 184 ? -9.397 14.718 -0.930 1.00 90.25 184 THR A CA 1
ATOM 1382 C C . THR A 1 184 ? -10.910 14.938 -0.935 1.00 90.25 184 THR A C 1
ATOM 1384 O O . THR A 1 184 ? -11.427 15.594 -0.029 1.00 90.25 184 THR A O 1
ATOM 1387 N N . ARG A 1 185 ? -11.628 14.365 -1.907 1.00 94.12 185 ARG A N 1
ATOM 1388 C CA . ARG A 1 185 ? -13.086 14.510 -2.041 1.00 94.12 185 ARG A CA 1
ATOM 1389 C C . ARG A 1 185 ? -13.871 13.696 -1.019 1.00 94.12 185 ARG A C 1
ATOM 1391 O O . ARG A 1 185 ? -14.910 14.166 -0.561 1.00 94.12 185 ARG A O 1
ATOM 1398 N N . ILE A 1 186 ? -13.383 12.518 -0.628 1.00 94.25 186 ILE A N 1
ATOM 1399 C CA . ILE A 1 186 ? -14.093 11.649 0.321 1.00 94.25 186 ILE A CA 1
ATOM 1400 C C . ILE A 1 186 ? -13.810 11.994 1.784 1.00 94.25 186 ILE A C 1
ATOM 1402 O O . ILE A 1 186 ? -14.656 11.726 2.628 1.00 94.25 186 ILE A O 1
ATOM 1406 N N . LYS A 1 187 ? -12.681 12.646 2.104 1.00 93.56 187 LYS A N 1
ATOM 1407 C CA . LYS A 1 187 ? -12.347 13.109 3.469 1.00 93.56 187 LYS A CA 1
ATOM 1408 C C . LYS A 1 187 ? -13.524 13.719 4.249 1.00 93.56 187 LYS A C 1
ATOM 1410 O O . LYS A 1 187 ? -13.739 13.291 5.381 1.00 93.56 187 LYS A O 1
ATOM 1415 N N . PRO A 1 188 ? -14.294 14.691 3.715 1.00 95.56 188 PRO A N 1
ATOM 1416 C CA . PRO A 1 188 ? -15.445 15.237 4.436 1.00 95.56 188 PRO A CA 1
ATOM 1417 C C . PRO A 1 188 ? -16.582 14.224 4.633 1.00 95.56 188 PRO A C 1
ATOM 1419 O O . PRO A 1 188 ? -17.250 14.280 5.661 1.00 95.56 188 PRO A O 1
ATOM 1422 N N . LEU A 1 189 ? -16.786 13.299 3.690 1.00 95.81 189 LEU A N 1
ATOM 1423 C CA . LEU A 1 189 ? -17.807 12.248 3.783 1.00 95.81 189 LEU A CA 1
ATOM 1424 C C . LEU A 1 189 ? -17.461 11.261 4.899 1.00 95.81 189 LEU A C 1
ATOM 1426 O O . LEU A 1 189 ? -18.299 10.974 5.747 1.00 95.81 189 LEU A O 1
ATOM 1430 N N . VAL A 1 190 ? -16.204 10.815 4.939 1.00 95.00 190 VAL A N 1
ATOM 1431 C CA . VAL A 1 190 ? -15.709 9.909 5.980 1.00 95.00 190 VAL A CA 1
ATOM 1432 C C . VAL A 1 190 ? -15.729 10.588 7.349 1.00 95.00 190 VAL A C 1
ATOM 1434 O O . VAL A 1 190 ? -16.245 10.043 8.317 1.00 95.00 190 VAL A O 1
ATOM 1437 N N . LYS A 1 191 ? -15.291 11.847 7.434 1.00 94.75 191 LYS A N 1
ATOM 1438 C CA . LYS A 1 191 ? -15.357 12.611 8.687 1.00 94.75 191 LYS A CA 1
ATOM 1439 C C . LYS A 1 191 ? -16.787 12.749 9.227 1.00 94.75 191 LYS A C 1
ATOM 1441 O O . LYS A 1 191 ? -16.979 12.821 10.438 1.00 94.75 191 LYS A O 1
ATOM 1446 N N . ALA A 1 192 ? -17.796 12.775 8.356 1.00 95.69 192 ALA A N 1
ATOM 1447 C CA . ALA A 1 192 ? -19.196 12.853 8.765 1.00 95.69 192 ALA A CA 1
ATOM 1448 C C . ALA A 1 192 ? -19.721 11.561 9.423 1.00 95.69 192 ALA A C 1
ATOM 1450 O O . ALA A 1 192 ? -20.814 11.586 9.988 1.00 95.69 192 ALA A O 1
ATOM 1451 N N . THR A 1 193 ? -18.969 10.455 9.373 1.00 97.00 193 THR A N 1
ATOM 1452 C CA . THR A 1 193 ? -19.289 9.202 10.080 1.00 97.00 193 THR A CA 1
ATOM 1453 C C . THR A 1 193 ? -18.658 9.115 11.471 1.00 97.00 193 THR A C 1
ATOM 1455 O O . THR A 1 193 ? -18.789 8.092 12.137 1.00 97.00 193 THR A O 1
ATOM 1458 N N . ALA A 1 194 ? -17.946 10.159 11.911 1.00 94.75 194 ALA A N 1
ATOM 1459 C CA . ALA A 1 194 ? -17.300 10.175 13.216 1.00 94.75 194 ALA A CA 1
ATOM 1460 C C . ALA A 1 194 ? -18.301 9.892 14.342 1.00 94.75 194 ALA A C 1
ATOM 1462 O O . ALA A 1 194 ? -19.401 10.448 14.384 1.00 94.75 194 ALA A O 1
ATOM 1463 N N . ARG A 1 195 ? -17.884 9.050 15.286 1.00 94.06 195 ARG A N 1
ATOM 1464 C CA . ARG A 1 195 ? -18.660 8.700 16.477 1.00 94.06 195 ARG A CA 1
ATOM 1465 C C . ARG A 1 195 ? -17.746 8.553 17.680 1.00 94.06 195 ARG A C 1
ATOM 1467 O O . ARG A 1 195 ? -16.522 8.566 17.566 1.00 94.06 195 ARG A O 1
ATOM 1474 N N . LEU A 1 196 ? -18.339 8.386 18.858 1.00 92.81 196 LEU A N 1
ATOM 1475 C CA . LEU A 1 196 ? -17.572 8.033 20.047 1.00 92.81 196 LEU A CA 1
ATOM 1476 C C . LEU A 1 196 ? -16.755 6.761 19.760 1.00 92.81 196 LEU A C 1
ATOM 1478 O O . LEU A 1 196 ? -17.316 5.768 19.297 1.00 92.81 196 LEU A O 1
ATOM 1482 N N . GLY A 1 197 ? -15.442 6.835 19.981 1.00 88.75 197 GLY A N 1
ATOM 1483 C CA . GLY A 1 197 ? -14.486 5.780 19.636 1.00 88.75 197 GLY A CA 1
ATOM 1484 C C . GLY A 1 197 ? -13.651 6.058 18.391 1.00 88.75 197 GLY A C 1
ATOM 1485 O O . GLY A 1 197 ? -12.556 5.518 18.293 1.00 88.75 197 GLY A O 1
ATOM 1486 N N . CYS A 1 198 ? -14.085 6.927 17.472 1.00 90.06 198 CYS A N 1
ATOM 1487 C CA . CYS A 1 198 ? -13.315 7.234 16.266 1.00 90.06 198 CYS A CA 1
ATOM 1488 C C . CYS A 1 198 ? -13.667 8.598 15.653 1.00 90.06 198 CYS A C 1
ATOM 1490 O O . CYS A 1 198 ? -14.819 8.874 15.314 1.00 90.06 198 CYS A O 1
ATOM 1492 N N . ASP A 1 199 ? -12.649 9.423 15.408 1.00 84.25 199 ASP A N 1
ATOM 1493 C CA . ASP A 1 199 ? -12.773 10.717 14.725 1.00 84.25 199 ASP A CA 1
ATOM 1494 C C . ASP A 1 199 ? -12.903 10.604 13.191 1.00 84.25 199 ASP A C 1
ATOM 1496 O O . ASP A 1 199 ? -13.120 11.613 12.516 1.00 84.25 199 ASP A O 1
ATOM 1500 N N . SER A 1 200 ? -12.809 9.383 12.648 1.00 84.31 200 SER A N 1
ATOM 1501 C CA . SER A 1 200 ? -12.917 9.059 11.216 1.00 84.31 200 SER A CA 1
ATOM 1502 C C . SER A 1 200 ? -11.962 9.881 10.339 1.00 84.31 200 SER A C 1
ATOM 1504 O O . SER A 1 200 ? -12.309 10.330 9.243 1.00 84.31 200 SER A O 1
ATOM 1506 N N . VAL A 1 201 ? -10.739 10.110 10.827 1.00 83.00 201 VAL A N 1
ATOM 1507 C CA . VAL A 1 201 ? -9.678 10.771 10.058 1.00 83.00 201 VAL A CA 1
ATOM 1508 C C . VAL A 1 201 ? -8.949 9.752 9.182 1.00 83.00 201 VAL A C 1
ATOM 1510 O O . VAL A 1 201 ? -8.315 8.824 9.674 1.00 83.00 201 VAL A O 1
ATOM 1513 N N . ILE A 1 202 ? -8.990 9.966 7.864 1.00 78.56 202 ILE A N 1
ATOM 1514 C CA . ILE A 1 202 ? -8.318 9.118 6.866 1.00 78.56 202 ILE A CA 1
ATOM 1515 C C . ILE A 1 202 ? -7.034 9.751 6.311 1.00 78.56 202 ILE A C 1
ATOM 1517 O O . ILE A 1 202 ? -6.885 10.977 6.265 1.00 78.56 202 ILE A O 1
ATOM 1521 N N . GLY A 1 203 ? -6.117 8.901 5.837 1.00 67.44 203 GLY A N 1
ATOM 1522 C CA . GLY A 1 203 ? -4.803 9.283 5.297 1.00 67.44 203 GLY A CA 1
ATOM 1523 C C . GLY A 1 203 ? -3.604 8.795 6.122 1.00 67.44 203 GLY A C 1
ATOM 1524 O O . GLY A 1 203 ? -2.467 9.067 5.746 1.00 67.44 203 GLY A O 1
ATOM 1525 N N . GLY A 1 204 ? -3.851 8.095 7.234 1.00 70.56 204 GLY A N 1
ATOM 1526 C CA . GLY A 1 204 ? -2.849 7.297 7.948 1.00 70.56 204 GLY A CA 1
ATOM 1527 C C . GLY A 1 204 ? -2.792 5.849 7.443 1.00 70.56 204 GLY A C 1
ATOM 1528 O O . GLY A 1 204 ? -3.573 5.457 6.584 1.00 70.56 204 GLY A O 1
ATOM 1529 N N . PHE A 1 205 ? -1.885 5.046 8.005 1.00 68.62 205 PHE A N 1
ATOM 1530 C CA . PHE A 1 205 ? -1.696 3.633 7.629 1.00 68.62 205 PHE A CA 1
ATOM 1531 C C . PHE A 1 205 ? -2.842 2.697 8.051 1.00 68.62 205 PHE A C 1
ATOM 1533 O O . PHE A 1 205 ? -2.914 1.572 7.571 1.00 68.62 205 PHE A O 1
ATOM 1540 N N . GLY A 1 206 ? -3.719 3.128 8.956 1.00 77.81 206 GLY A N 1
ATOM 1541 C CA . GLY A 1 206 ? -4.851 2.330 9.412 1.00 77.81 206 GLY A CA 1
ATOM 1542 C C . GLY A 1 206 ? -5.836 3.160 10.226 1.00 77.81 206 GLY A C 1
ATOM 1543 O O . GLY A 1 206 ? -5.459 4.174 10.818 1.00 77.81 206 GLY A O 1
ATOM 1544 N N . GLY A 1 207 ? -7.093 2.720 10.236 1.00 85.69 207 GLY A N 1
ATOM 1545 C CA . GLY A 1 207 ? -8.137 3.270 11.094 1.00 85.69 207 GLY A CA 1
ATOM 1546 C C . GLY A 1 207 ? -7.986 2.785 12.534 1.00 85.69 207 GLY A C 1
ATOM 1547 O O . GLY A 1 207 ? -7.578 1.650 12.777 1.00 85.69 207 GLY A O 1
ATOM 1548 N N . LEU A 1 208 ? -8.318 3.646 13.494 1.00 89.44 208 LEU A N 1
ATOM 1549 C CA . LEU A 1 208 ? -8.278 3.334 14.922 1.00 89.44 208 LEU A CA 1
ATOM 1550 C C . LEU A 1 208 ? -9.676 3.478 15.517 1.00 89.44 208 LEU A C 1
ATOM 1552 O O . LEU A 1 208 ? -10.403 4.407 15.164 1.00 89.44 208 LEU A O 1
ATOM 1556 N N . PHE A 1 209 ? -10.032 2.586 16.441 1.00 92.50 209 PHE A N 1
ATOM 1557 C CA . PHE A 1 209 ? -11.293 2.658 17.169 1.00 92.50 209 PHE A CA 1
ATOM 1558 C C . PHE A 1 209 ? -11.073 2.336 18.653 1.00 92.50 209 PHE A C 1
ATOM 1560 O O . PHE A 1 209 ? -10.616 1.248 19.001 1.00 92.50 209 PHE A O 1
ATOM 1567 N N . ASP A 1 210 ? -11.390 3.283 19.534 1.00 91.31 210 ASP A N 1
ATOM 1568 C CA . ASP A 1 210 ? -11.293 3.119 20.983 1.00 91.31 210 ASP A CA 1
ATOM 1569 C C . ASP A 1 210 ? -12.554 2.440 21.539 1.00 91.31 210 ASP A C 1
ATOM 1571 O O . ASP A 1 210 ? -13.622 3.038 21.647 1.00 91.31 210 ASP A O 1
ATOM 1575 N N . LEU A 1 211 ? -12.429 1.169 21.924 1.00 90.44 211 LEU A N 1
ATOM 1576 C CA . LEU A 1 211 ? -13.513 0.420 22.567 1.00 90.44 211 LEU A CA 1
ATOM 1577 C C . LEU A 1 211 ? -13.744 0.848 24.021 1.00 90.44 211 LEU A C 1
ATOM 1579 O O . LEU A 1 211 ? -14.849 0.697 24.544 1.00 90.44 211 LEU A O 1
ATOM 1583 N N . LYS A 1 212 ? -12.718 1.382 24.695 1.00 88.25 212 LYS A N 1
ATOM 1584 C CA . LYS A 1 212 ? -12.788 1.730 26.117 1.00 88.25 212 LYS A CA 1
ATOM 1585 C C . LYS A 1 212 ? -13.743 2.893 26.348 1.00 88.25 212 LYS A C 1
ATOM 1587 O O . LYS A 1 212 ? -14.488 2.880 27.327 1.00 88.25 212 LYS A O 1
ATOM 1592 N N . CYS A 1 213 ? -13.755 3.882 25.456 1.00 89.56 213 CYS A N 1
ATOM 1593 C CA . CYS A 1 213 ? -14.630 5.044 25.597 1.00 89.56 213 CYS A CA 1
ATOM 1594 C C . CYS A 1 213 ? -16.124 4.715 25.432 1.00 89.56 213 CYS A C 1
ATOM 1596 O O . CYS A 1 213 ? -16.957 5.525 25.825 1.00 89.56 213 CYS A O 1
ATOM 1598 N N . LEU A 1 214 ? -16.471 3.541 24.888 1.00 90.19 214 LEU A N 1
ATOM 1599 C CA . LEU A 1 214 ? -17.855 3.062 24.789 1.00 90.19 214 LEU A CA 1
ATOM 1600 C C . LEU A 1 214 ? -18.364 2.407 26.081 1.00 90.19 214 LEU A C 1
ATOM 1602 O O . LEU A 1 214 ? -19.560 2.169 26.220 1.00 90.19 214 LEU A O 1
ATOM 1606 N N . GLY A 1 215 ? -17.482 2.136 27.048 1.00 90.88 215 GLY A N 1
ATOM 1607 C CA . GLY A 1 215 ? -17.872 1.591 28.349 1.00 90.88 215 GLY A CA 1
ATOM 1608 C C . GLY A 1 215 ? -18.224 0.100 28.346 1.00 90.88 215 GLY A C 1
ATOM 1609 O O . GLY A 1 215 ? -18.801 -0.380 29.325 1.00 90.88 215 GLY A O 1
ATOM 1610 N N . TYR A 1 216 ? -17.871 -0.646 27.293 1.00 89.62 216 TYR A N 1
ATOM 1611 C CA . TYR A 1 216 ? -18.049 -2.097 27.278 1.00 89.62 216 TYR A CA 1
ATOM 1612 C C . TYR A 1 216 ? -17.228 -2.781 28.378 1.00 89.62 216 TYR A C 1
ATOM 1614 O O . TYR A 1 216 ? -16.101 -2.386 28.686 1.00 89.62 216 TYR A O 1
ATOM 1622 N N . ARG A 1 217 ? -17.793 -3.842 28.959 1.00 91.50 217 ARG A N 1
ATOM 1623 C CA . ARG A 1 217 ? -17.115 -4.725 29.914 1.00 91.50 217 ARG A CA 1
ATOM 1624 C C . ARG A 1 217 ? -16.924 -6.079 29.252 1.00 91.50 217 ARG A C 1
ATOM 1626 O O . ARG A 1 217 ? -17.918 -6.674 28.861 1.00 91.50 217 ARG A O 1
ATOM 1633 N N . ASP A 1 218 ? -15.674 -6.521 29.150 1.00 91.94 218 ASP A N 1
ATOM 1634 C CA . ASP A 1 218 ? -15.295 -7.795 28.519 1.00 91.94 218 ASP A CA 1
ATOM 1635 C C . ASP A 1 218 ? -15.910 -7.986 27.110 1.00 91.94 218 ASP A C 1
ATOM 1637 O O . ASP A 1 218 ? -16.706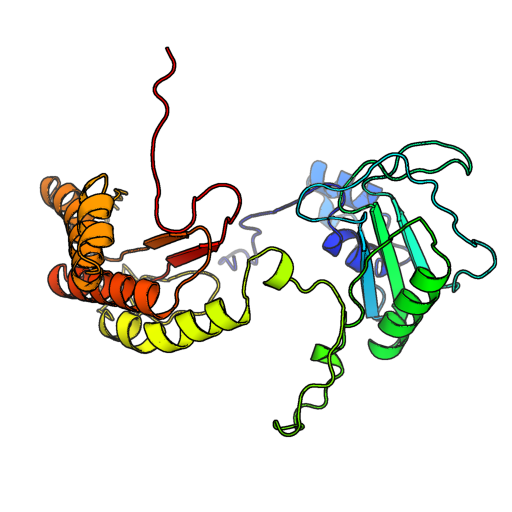 -8.900 26.889 1.00 91.94 218 ASP A O 1
ATOM 1641 N N . PRO A 1 219 ? -15.643 -7.060 26.161 1.00 92.25 219 PRO A N 1
ATOM 1642 C CA . PRO A 1 219 ? -16.296 -7.086 24.857 1.00 92.25 219 PRO A CA 1
ATOM 1643 C C . PRO A 1 219 ? -15.825 -8.265 23.998 1.00 92.25 219 PRO A C 1
ATOM 1645 O O . PRO A 1 219 ? -14.629 -8.534 23.887 1.00 92.25 219 PRO A O 1
ATOM 1648 N N . VAL A 1 220 ? -16.769 -8.879 23.286 1.00 93.31 220 VAL A N 1
ATOM 1649 C CA . VAL A 1 220 ? -16.493 -9.789 22.167 1.00 93.31 220 VAL A CA 1
ATOM 1650 C C . VAL A 1 220 ? -16.674 -9.019 20.863 1.00 93.31 220 VAL A C 1
ATOM 1652 O O . VAL A 1 220 ? -17.677 -8.332 20.677 1.00 93.31 220 VAL A O 1
ATOM 1655 N N . ILE A 1 221 ? -15.703 -9.129 19.956 1.00 94.38 221 ILE A N 1
ATOM 1656 C CA . ILE A 1 221 ? -15.772 -8.497 18.636 1.00 94.38 221 ILE A CA 1
ATOM 1657 C C . ILE A 1 221 ? -16.391 -9.486 17.651 1.00 94.38 221 ILE A C 1
ATOM 1659 O O . ILE A 1 221 ? -15.872 -10.585 17.465 1.00 94.38 221 ILE A O 1
ATOM 1663 N N . VAL A 1 222 ? -17.468 -9.061 16.992 1.00 93.25 222 VAL A N 1
ATOM 1664 C CA . VAL A 1 222 ? -18.052 -9.758 15.843 1.00 93.25 222 VAL A CA 1
ATOM 1665 C C . VAL A 1 222 ? -17.660 -8.987 14.589 1.00 93.25 222 VAL A C 1
ATOM 1667 O O . VAL A 1 222 ? -17.872 -7.777 14.512 1.00 93.25 222 VAL A O 1
ATOM 1670 N N . SER A 1 223 ? -17.069 -9.675 13.618 1.00 94.75 223 SER A N 1
ATOM 1671 C CA . SER A 1 223 ? -16.702 -9.105 12.324 1.00 94.75 223 SER A CA 1
ATOM 1672 C C . SER A 1 223 ? -17.386 -9.862 11.192 1.00 94.75 223 SER A C 1
ATOM 1674 O O . SER A 1 223 ? -17.708 -11.043 11.310 1.00 94.75 223 SER A O 1
ATOM 1676 N N . GLY A 1 224 ? -17.616 -9.156 10.091 1.00 91.38 224 GLY A N 1
ATOM 1677 C CA . GLY A 1 224 ? -18.247 -9.682 8.890 1.00 91.38 224 GLY A CA 1
ATOM 1678 C C . GLY A 1 224 ? -17.752 -8.922 7.669 1.00 91.38 224 GLY A C 1
ATOM 1679 O O . GLY A 1 224 ? -17.256 -7.799 7.780 1.00 91.38 224 GLY A O 1
ATOM 1680 N N . THR A 1 225 ? -17.849 -9.555 6.509 1.00 93.00 225 THR A N 1
ATOM 1681 C CA . THR A 1 225 ? -17.522 -8.950 5.220 1.00 93.00 225 THR A CA 1
ATOM 1682 C C . THR A 1 225 ? -18.503 -9.471 4.189 1.00 93.00 225 THR A C 1
ATOM 1684 O O . THR A 1 225 ? -18.801 -10.665 4.172 1.00 93.00 225 THR A O 1
ATOM 1687 N N . ASP A 1 226 ? -19.011 -8.577 3.352 1.00 92.00 226 ASP A N 1
ATOM 1688 C CA . ASP A 1 226 ? -19.911 -8.931 2.264 1.00 92.00 226 ASP A CA 1
ATOM 1689 C C . ASP A 1 226 ? -19.696 -7.991 1.070 1.00 92.00 226 ASP A C 1
ATOM 1691 O O . ASP A 1 226 ? -19.056 -6.941 1.178 1.00 92.00 226 ASP A O 1
ATOM 1695 N N . GLY A 1 227 ? -20.226 -8.376 -0.085 1.00 90.00 227 GLY A N 1
ATOM 1696 C CA . GLY A 1 227 ? -20.260 -7.571 -1.293 1.00 90.00 227 GLY A CA 1
ATOM 1697 C C . GLY A 1 227 ? -21.687 -7.214 -1.704 1.00 90.00 227 GLY A C 1
ATOM 1698 O O . GLY A 1 227 ? -22.659 -7.867 -1.350 1.00 90.00 227 GLY A O 1
ATOM 1699 N N . VAL A 1 228 ? -21.825 -6.198 -2.557 1.00 90.38 228 VAL A N 1
ATOM 1700 C CA . VAL A 1 228 ? -23.132 -5.814 -3.134 1.00 90.38 228 VAL A CA 1
ATOM 1701 C C . VAL A 1 228 ? -23.681 -6.885 -4.096 1.00 90.38 228 VAL A C 1
ATOM 1703 O O . VAL A 1 228 ? -24.885 -6.976 -4.340 1.00 90.38 228 VAL A O 1
ATOM 1706 N N . GLY A 1 229 ? -22.793 -7.685 -4.694 1.00 89.62 229 GLY A N 1
ATOM 1707 C CA . GLY A 1 229 ? -23.151 -8.740 -5.638 1.00 89.62 229 GLY A CA 1
ATOM 1708 C C . GLY A 1 229 ? -23.677 -8.222 -6.983 1.00 89.62 229 GLY A C 1
ATOM 1709 O O . GLY A 1 229 ? -23.324 -7.141 -7.463 1.00 89.62 229 GLY A O 1
ATOM 1710 N N . THR A 1 230 ? -24.539 -9.009 -7.628 1.00 89.31 230 THR A N 1
ATOM 1711 C CA . THR A 1 230 ? -25.010 -8.761 -9.006 1.00 89.31 230 THR A CA 1
ATOM 1712 C C . THR A 1 230 ? -25.858 -7.495 -9.161 1.00 89.31 230 THR A C 1
ATOM 1714 O O . THR A 1 230 ? -26.034 -7.017 -10.284 1.00 89.31 230 THR A O 1
ATOM 1717 N N . LYS A 1 231 ? -26.321 -6.881 -8.063 1.00 89.69 231 LYS A N 1
ATOM 1718 C CA . LYS A 1 231 ? -27.008 -5.578 -8.075 1.00 89.69 231 LYS A CA 1
ATOM 1719 C C . LYS A 1 231 ? -26.129 -4.459 -8.654 1.00 89.69 231 LYS A C 1
ATOM 1721 O O . LYS A 1 231 ? -26.660 -3.525 -9.258 1.00 89.69 231 LYS A O 1
ATOM 1726 N N . LEU A 1 232 ? -24.799 -4.598 -8.594 1.00 89.69 232 LEU A N 1
ATOM 1727 C CA . LEU A 1 232 ? -23.859 -3.684 -9.255 1.00 89.69 232 LEU A CA 1
ATOM 1728 C C . LEU A 1 232 ? -24.092 -3.584 -10.770 1.00 89.69 232 LEU A C 1
ATOM 1730 O O . LEU A 1 232 ? -23.940 -2.503 -11.335 1.00 89.69 232 LEU A O 1
ATOM 1734 N N . ILE A 1 233 ? -24.545 -4.662 -11.422 1.00 86.94 233 ILE A N 1
ATOM 1735 C CA . ILE A 1 233 ? -24.866 -4.659 -12.859 1.00 86.94 233 ILE A CA 1
ATOM 1736 C C . ILE A 1 233 ? -26.031 -3.702 -13.145 1.00 86.94 233 ILE A C 1
ATOM 1738 O O . ILE A 1 233 ? -26.025 -2.989 -14.149 1.00 86.94 233 ILE A O 1
ATOM 1742 N N . VAL A 1 234 ? -27.037 -3.667 -12.266 1.00 91.56 234 VAL A N 1
ATOM 1743 C CA . VAL A 1 234 ? -28.197 -2.773 -12.406 1.00 91.56 234 VAL A CA 1
ATOM 1744 C C . VAL A 1 234 ? -27.774 -1.323 -12.188 1.00 91.56 234 VAL A C 1
ATOM 1746 O O . VAL A 1 234 ? -28.109 -0.469 -13.004 1.00 91.56 234 VAL A O 1
ATOM 1749 N N . ALA A 1 235 ? -26.995 -1.058 -11.138 1.00 90.75 235 ALA A N 1
ATOM 1750 C CA . ALA A 1 235 ? -26.467 0.272 -10.836 1.00 90.75 235 ALA A CA 1
ATOM 1751 C C . ALA A 1 235 ? -25.622 0.840 -11.988 1.00 90.75 235 ALA A C 1
ATOM 1753 O O . ALA A 1 235 ? -25.816 1.986 -12.390 1.00 90.75 235 ALA A O 1
ATOM 1754 N N . GLN A 1 236 ? -24.755 0.011 -12.582 1.00 87.19 236 GLN A N 1
ATOM 1755 C CA . GLN A 1 236 ? -23.958 0.365 -13.760 1.00 87.19 236 GLN A CA 1
ATOM 1756 C C . GLN A 1 236 ? -24.832 0.678 -14.977 1.00 87.19 236 GLN A C 1
ATOM 1758 O O . GLN A 1 236 ? -24.656 1.720 -15.601 1.00 87.19 236 GLN A O 1
ATOM 1763 N N . LYS A 1 237 ? -25.811 -0.180 -15.298 1.00 89.88 237 LYS A N 1
ATOM 1764 C CA . LYS A 1 237 ? -26.729 0.055 -16.428 1.00 89.88 237 LYS A CA 1
ATOM 1765 C C . LYS A 1 237 ? -27.598 1.298 -16.239 1.00 89.88 237 LYS A C 1
ATOM 1767 O O . LYS A 1 237 ? -27.945 1.945 -17.221 1.00 89.88 237 LYS A O 1
ATOM 1772 N N . ALA A 1 238 ? -27.963 1.612 -14.999 1.00 92.12 238 ALA A N 1
ATOM 1773 C CA . ALA A 1 238 ? -28.753 2.788 -14.657 1.00 92.12 238 ALA A CA 1
ATOM 1774 C C . ALA A 1 238 ? -27.915 4.071 -14.529 1.00 92.12 238 ALA A C 1
ATOM 1776 O O . ALA A 1 238 ? -28.499 5.149 -14.434 1.00 92.12 238 ALA A O 1
ATOM 1777 N N . GLY A 1 239 ? -26.580 3.966 -14.482 1.00 91.38 239 GLY A N 1
ATOM 1778 C CA . GLY A 1 239 ? -25.685 5.088 -14.191 1.00 91.38 239 GLY A CA 1
ATOM 1779 C C . GLY A 1 239 ? -25.918 5.704 -12.807 1.00 91.38 239 GLY A C 1
ATOM 1780 O O . GLY A 1 239 ? -25.755 6.908 -12.642 1.00 91.38 239 GLY A O 1
ATOM 1781 N N . LYS A 1 240 ? -26.371 4.907 -11.828 1.00 92.44 240 LYS A N 1
ATOM 1782 C CA . LYS A 1 240 ? -26.710 5.368 -10.471 1.00 92.44 240 LYS A CA 1
ATOM 1783 C C . LYS A 1 240 ? -25.903 4.600 -9.435 1.00 92.44 240 LYS A C 1
ATOM 1785 O O . LYS A 1 240 ? -26.188 3.433 -9.176 1.00 92.44 240 LYS A O 1
ATOM 1790 N N . HIS A 1 241 ? -24.931 5.275 -8.828 1.00 93.94 241 HIS A N 1
ATOM 1791 C CA . HIS A 1 241 ? -23.976 4.667 -7.896 1.00 93.94 241 HIS A CA 1
ATOM 1792 C C . HIS A 1 241 ? -24.146 5.138 -6.442 1.00 93.94 241 HIS A C 1
ATOM 1794 O O . HIS A 1 241 ? -23.688 4.465 -5.526 1.00 93.94 241 HIS A O 1
ATOM 1800 N N . GLU A 1 242 ? -24.881 6.226 -6.207 1.00 91.88 242 GLU A N 1
ATOM 1801 C CA . GLU A 1 242 ? -25.020 6.838 -4.875 1.00 91.88 242 GLU A CA 1
ATOM 1802 C C . GLU A 1 242 ? -25.631 5.908 -3.813 1.00 91.88 242 GLU A C 1
ATOM 1804 O O . GLU A 1 242 ? -25.350 6.049 -2.628 1.00 91.88 242 GLU A O 1
ATOM 1809 N N . THR A 1 243 ? -26.464 4.942 -4.210 1.00 93.12 243 THR A N 1
ATOM 1810 C CA . THR A 1 243 ? -27.156 4.055 -3.261 1.00 93.12 243 THR A CA 1
ATOM 1811 C C . THR A 1 243 ? -26.466 2.710 -3.059 1.00 93.12 243 THR A C 1
ATOM 1813 O O . THR A 1 243 ? -26.769 2.033 -2.081 1.00 93.12 243 THR A O 1
ATOM 1816 N N . VAL A 1 244 ? -25.534 2.306 -3.935 1.00 94.50 244 VAL A N 1
ATOM 1817 C CA . VAL A 1 244 ? -24.905 0.975 -3.812 1.00 94.50 244 VAL A CA 1
ATOM 1818 C C . VAL A 1 244 ? -24.001 0.870 -2.590 1.00 94.50 244 VAL A C 1
ATOM 1820 O O . VAL A 1 244 ? -23.839 -0.214 -2.040 1.00 94.50 244 VAL A O 1
ATOM 1823 N N . GLY A 1 245 ? -23.451 1.994 -2.128 1.00 94.94 245 GLY A N 1
ATOM 1824 C CA . GLY A 1 245 ? -22.692 2.034 -0.885 1.00 94.94 245 GLY A CA 1
ATOM 1825 C C . GLY A 1 245 ? -23.560 1.781 0.352 1.00 94.94 245 GLY A C 1
ATOM 1826 O O . GLY A 1 245 ? -23.110 1.125 1.284 1.00 94.94 245 GLY A O 1
ATOM 1827 N N . ILE A 1 246 ? -24.825 2.219 0.336 1.00 97.50 246 ILE A N 1
ATOM 1828 C CA . ILE A 1 246 ? -25.780 1.924 1.417 1.00 97.50 246 ILE A CA 1
ATOM 1829 C C . ILE A 1 246 ? -26.086 0.426 1.427 1.00 97.50 246 ILE A C 1
ATOM 1831 O O . ILE A 1 246 ? -26.078 -0.189 2.489 1.00 97.50 246 ILE A O 1
ATOM 1835 N N . ASP A 1 247 ? -26.309 -0.162 0.247 1.00 95.38 247 ASP A N 1
ATOM 1836 C CA . ASP A 1 247 ? -26.541 -1.602 0.107 1.00 95.38 247 ASP A CA 1
ATOM 1837 C C . ASP A 1 247 ? -25.363 -2.420 0.663 1.00 95.38 247 ASP A C 1
ATOM 1839 O O . ASP A 1 247 ? -25.582 -3.383 1.394 1.00 95.38 247 ASP A O 1
ATOM 1843 N N . LEU A 1 248 ? -24.123 -2.011 0.362 1.00 96.00 248 LEU A N 1
ATOM 1844 C CA . LEU A 1 248 ? -22.906 -2.661 0.859 1.00 96.00 248 LEU A CA 1
ATOM 1845 C C . LEU A 1 248 ? -22.852 -2.686 2.392 1.00 96.00 248 LEU A C 1
ATOM 1847 O O . LEU A 1 248 ? -22.626 -3.739 2.992 1.00 96.00 248 LEU A O 1
ATOM 1851 N N . VAL A 1 249 ? -23.072 -1.527 3.019 1.00 96.38 249 VAL A N 1
ATOM 1852 C CA . VAL A 1 249 ? -23.048 -1.413 4.482 1.00 96.38 249 VAL A CA 1
ATOM 1853 C C . VAL A 1 249 ? -24.195 -2.208 5.095 1.00 96.38 249 VAL A C 1
ATOM 1855 O O . VAL A 1 249 ? -23.973 -2.946 6.049 1.00 96.38 249 VAL A O 1
ATOM 1858 N N . ALA A 1 250 ? -25.402 -2.109 4.533 1.00 94.38 250 ALA A N 1
ATOM 1859 C CA . ALA A 1 250 ? -26.582 -2.790 5.055 1.00 94.38 250 ALA A CA 1
ATOM 1860 C C . ALA A 1 250 ? -26.429 -4.317 5.049 1.00 94.38 250 ALA A C 1
ATOM 1862 O O . ALA A 1 250 ? -26.794 -4.950 6.036 1.00 94.38 250 ALA A O 1
ATOM 1863 N N . MET A 1 251 ? -25.869 -4.903 3.983 1.00 89.06 251 MET A N 1
ATOM 1864 C CA . MET A 1 251 ? -25.599 -6.347 3.921 1.00 89.06 251 MET A CA 1
ATOM 1865 C C . MET A 1 251 ? -24.685 -6.788 5.066 1.00 89.06 251 MET A C 1
ATOM 1867 O O . MET A 1 251 ? -25.040 -7.663 5.848 1.00 89.06 251 MET A O 1
ATOM 1871 N N . SER A 1 252 ? -23.558 -6.096 5.233 1.00 91.44 252 SER A N 1
ATOM 1872 C CA . SER A 1 252 ? -22.589 -6.439 6.274 1.00 91.44 252 SER A CA 1
ATOM 1873 C C . SER A 1 252 ? -23.140 -6.199 7.685 1.00 91.44 252 SER A C 1
ATOM 1875 O O . SER A 1 252 ? -22.957 -7.027 8.568 1.00 91.44 252 SER A O 1
ATOM 1877 N N . VAL A 1 253 ? -23.818 -5.071 7.921 1.00 92.75 253 VAL A N 1
ATOM 1878 C CA . VAL A 1 253 ? -24.333 -4.689 9.246 1.00 92.75 253 VAL A CA 1
ATOM 1879 C C . VAL A 1 253 ? -25.482 -5.589 9.689 1.00 92.75 253 VAL A C 1
ATOM 1881 O O . VAL A 1 253 ? -25.514 -5.994 10.851 1.00 92.75 253 VAL A O 1
ATOM 1884 N N . ASN A 1 254 ? -26.412 -5.926 8.794 1.00 92.31 254 ASN A N 1
ATOM 1885 C CA . ASN A 1 254 ? -27.572 -6.739 9.157 1.00 92.31 254 ASN A CA 1
ATOM 1886 C C . ASN A 1 254 ? -27.166 -8.129 9.660 1.00 92.31 254 ASN A C 1
ATOM 1888 O O . ASN A 1 254 ? -27.767 -8.611 10.619 1.00 92.31 254 ASN A O 1
ATOM 1892 N N . ASP A 1 255 ? -26.111 -8.725 9.104 1.00 89.50 255 ASP A N 1
ATOM 1893 C CA . ASP A 1 255 ? -25.589 -10.017 9.566 1.00 89.50 255 ASP A CA 1
ATOM 1894 C C . ASP A 1 255 ? -24.992 -9.948 10.980 1.00 89.50 255 ASP A C 1
ATOM 1896 O O . ASP A 1 255 ? -25.104 -10.900 11.759 1.00 89.50 255 ASP A O 1
ATOM 1900 N N . LEU A 1 256 ? -24.414 -8.803 11.360 1.00 85.56 256 LEU A N 1
ATOM 1901 C CA . LEU A 1 256 ? -23.917 -8.575 12.721 1.00 85.56 256 LEU A CA 1
ATOM 1902 C C . LEU A 1 256 ? -25.074 -8.423 13.719 1.00 85.56 256 LEU A C 1
ATOM 1904 O O . LEU A 1 256 ? -25.018 -8.954 14.832 1.00 85.56 256 LEU A O 1
ATOM 1908 N N . LEU A 1 257 ? -26.147 -7.738 13.311 1.00 88.50 257 LEU A N 1
ATOM 1909 C CA . LEU A 1 257 ? -27.318 -7.498 14.159 1.00 88.50 257 LEU A CA 1
ATOM 1910 C C . LEU A 1 257 ? -28.044 -8.792 14.546 1.00 88.50 257 LEU A C 1
ATOM 1912 O O . LEU A 1 257 ? -28.606 -8.862 15.638 1.00 88.50 257 LEU A O 1
ATOM 1916 N N . VAL A 1 258 ? -27.996 -9.836 13.710 1.00 88.50 258 VAL A N 1
ATOM 1917 C CA . VAL A 1 258 ? -28.588 -11.154 14.022 1.00 88.50 258 VAL A CA 1
ATOM 1918 C C . VAL A 1 258 ? -27.974 -11.773 15.284 1.00 88.50 258 VAL A C 1
ATOM 1920 O O . VAL A 1 258 ? -28.655 -12.492 16.013 1.00 88.50 258 VAL A O 1
ATOM 1923 N N . GLN A 1 259 ? -26.711 -11.459 15.584 1.00 86.75 259 GLN A N 1
ATOM 1924 C CA . GLN A 1 259 ? -26.017 -11.906 16.797 1.00 86.75 259 GLN A CA 1
ATOM 1925 C C . GLN A 1 259 ? -26.165 -10.919 17.969 1.00 86.75 259 GLN A C 1
ATOM 1927 O O . GLN A 1 259 ? -25.591 -11.136 19.034 1.00 86.75 259 GLN A O 1
ATOM 1932 N N . GLY A 1 260 ? -26.925 -9.833 17.790 1.00 89.75 260 GLY A N 1
ATOM 1933 C CA . GLY A 1 260 ? -27.084 -8.766 18.779 1.00 89.75 260 GLY A CA 1
ATOM 1934 C C . GLY A 1 260 ? -25.866 -7.848 18.915 1.00 89.75 260 GLY A C 1
ATOM 1935 O O . GLY A 1 260 ? -25.752 -7.151 19.922 1.00 89.75 260 GLY A O 1
ATOM 1936 N N . ALA A 1 261 ? -24.948 -7.846 17.942 1.00 93.50 261 ALA A N 1
ATOM 1937 C CA . ALA A 1 261 ? -23.766 -6.988 17.970 1.00 93.50 261 ALA A CA 1
ATOM 1938 C C . ALA A 1 261 ? -24.110 -5.534 17.599 1.00 93.50 261 ALA A C 1
ATOM 1940 O O . ALA A 1 261 ? -24.912 -5.285 16.701 1.00 93.50 261 ALA A O 1
ATOM 1941 N N . GLU A 1 262 ? -23.473 -4.563 18.259 1.00 94.44 262 GLU A N 1
ATOM 1942 C CA . GLU A 1 262 ? -23.537 -3.151 17.863 1.00 94.44 262 GLU A CA 1
ATOM 1943 C C . GLU A 1 262 ? -22.511 -2.869 16.747 1.00 94.44 262 GLU A C 1
ATOM 1945 O O . GLU A 1 262 ? -21.323 -3.144 16.939 1.00 94.44 262 GLU A O 1
ATOM 1950 N N . PRO A 1 263 ? -22.908 -2.282 15.603 1.00 96.19 263 PRO A N 1
ATOM 1951 C CA . PRO A 1 263 ? -21.962 -1.855 14.575 1.00 96.19 263 PRO A CA 1
ATOM 1952 C C . PRO A 1 263 ? -21.053 -0.725 15.075 1.00 96.19 263 PRO A C 1
ATOM 1954 O O . PRO A 1 263 ? -21.526 0.338 15.476 1.00 96.19 263 PRO A O 1
ATOM 1957 N N . LEU A 1 264 ? -19.735 -0.931 15.017 1.00 96.31 264 LEU A N 1
ATOM 1958 C CA . LEU A 1 264 ? -18.751 0.040 15.514 1.00 96.31 264 LEU A CA 1
ATOM 1959 C C . LEU A 1 264 ? -18.090 0.824 14.389 1.00 96.31 264 LEU A C 1
ATOM 1961 O O . LEU A 1 264 ? -18.133 2.056 14.361 1.00 96.31 264 LEU A O 1
ATOM 1965 N N . PHE A 1 265 ? -17.502 0.105 13.440 1.00 96.56 265 PHE A N 1
ATOM 1966 C CA . PHE A 1 265 ? -16.789 0.685 12.318 1.00 96.56 265 PHE A CA 1
ATOM 1967 C C . PHE A 1 265 ? -16.937 -0.156 11.053 1.00 96.56 265 PHE A C 1
ATOM 1969 O O . PHE A 1 265 ? -17.332 -1.319 11.104 1.00 96.56 265 PHE A O 1
ATOM 1976 N N . PHE A 1 266 ? -16.602 0.453 9.922 1.00 97.31 266 PHE A N 1
ATOM 1977 C CA . PHE A 1 266 ? -16.663 -0.128 8.595 1.00 97.31 266 PHE A CA 1
ATOM 1978 C C . PHE A 1 266 ? -15.365 0.156 7.838 1.00 97.31 266 PHE A C 1
ATOM 1980 O O . PHE A 1 266 ? -14.759 1.220 8.016 1.00 97.31 266 PHE A O 1
ATOM 1987 N N . LEU A 1 267 ? -14.958 -0.791 6.993 1.00 96.00 267 LEU A N 1
ATOM 1988 C CA . LEU A 1 267 ? -13.904 -0.607 6.002 1.00 96.00 267 LEU A CA 1
ATOM 1989 C C . LEU A 1 267 ? -14.410 -1.056 4.637 1.00 96.00 267 LEU A C 1
ATOM 1991 O O . LEU A 1 267 ? -15.142 -2.042 4.551 1.00 96.00 267 LEU A O 1
ATOM 1995 N N . ASP A 1 268 ? -13.994 -0.363 3.583 1.00 94.50 268 ASP A N 1
ATOM 1996 C CA . ASP A 1 268 ? -14.367 -0.706 2.215 1.00 94.50 268 ASP A CA 1
ATOM 1997 C C . ASP A 1 268 ? -13.167 -1.075 1.332 1.00 94.50 268 ASP A C 1
ATOM 1999 O O . ASP A 1 268 ? -12.024 -0.689 1.571 1.00 94.50 268 ASP A O 1
ATOM 2003 N N . TYR A 1 269 ? -13.442 -1.859 0.292 1.00 93.25 269 TYR A N 1
ATOM 2004 C CA . TYR A 1 269 ? -12.482 -2.185 -0.755 1.00 93.25 269 TYR A CA 1
ATOM 2005 C C . TYR A 1 269 ? -13.134 -1.927 -2.111 1.00 93.25 269 TYR A C 1
ATOM 2007 O O . TYR A 1 269 ? -14.093 -2.603 -2.494 1.00 93.25 269 TYR A O 1
ATOM 2015 N N . PHE A 1 270 ? -12.608 -0.950 -2.843 1.00 90.75 270 PHE A N 1
ATOM 2016 C CA . PHE A 1 270 ? -13.082 -0.575 -4.165 1.00 90.75 270 PHE A CA 1
ATOM 2017 C C . PHE A 1 270 ? -12.093 -1.039 -5.233 1.00 90.75 270 PHE A C 1
ATOM 2019 O O . PHE A 1 270 ? -10.935 -0.626 -5.251 1.00 90.75 270 PHE A O 1
ATOM 2026 N N . ALA A 1 271 ? -12.555 -1.864 -6.172 1.00 88.81 271 ALA A N 1
ATOM 2027 C CA . ALA A 1 271 ? -11.745 -2.325 -7.294 1.00 88.81 271 ALA A CA 1
ATOM 2028 C C . ALA A 1 271 ? -12.367 -1.929 -8.632 1.00 88.81 271 ALA A C 1
ATOM 2030 O O . ALA A 1 271 ? -13.575 -2.052 -8.844 1.00 88.81 271 ALA A O 1
ATOM 2031 N N . CYS A 1 272 ? -11.527 -1.478 -9.559 1.00 85.75 272 CYS A N 1
ATOM 2032 C CA . CYS A 1 272 ? -11.960 -1.074 -10.889 1.00 85.75 272 CYS A CA 1
ATOM 2033 C C . CYS A 1 272 ? -10.872 -1.304 -11.945 1.00 85.75 272 CYS A C 1
ATOM 2035 O O . CYS A 1 272 ? -9.711 -1.551 -11.636 1.00 85.75 272 CYS A O 1
ATOM 2037 N N . SER A 1 273 ? -11.259 -1.232 -13.221 1.00 83.44 273 SER A N 1
ATOM 2038 C CA . SER A 1 273 ? -10.315 -1.287 -14.349 1.00 83.44 273 SER A CA 1
ATOM 2039 C C . SER A 1 273 ? -9.494 -0.001 -14.429 1.00 83.44 273 SER A C 1
ATOM 2041 O O . SER A 1 273 ? -8.270 -0.027 -14.462 1.00 83.44 273 SER A O 1
ATOM 2043 N N . ARG A 1 274 ? -10.203 1.127 -14.417 1.00 83.88 274 ARG A N 1
ATOM 2044 C CA . ARG A 1 274 ? -9.674 2.483 -14.357 1.00 83.88 274 ARG A CA 1
ATOM 2045 C C . ARG A 1 274 ? -10.574 3.277 -13.424 1.00 83.88 274 ARG A C 1
ATOM 2047 O O . ARG A 1 274 ? -11.801 3.161 -13.518 1.00 83.88 274 ARG A O 1
ATOM 2054 N N . LEU A 1 275 ? -9.970 4.084 -12.567 1.00 86.12 275 LEU A N 1
ATOM 2055 C CA . LEU A 1 275 ? -10.673 4.874 -11.578 1.00 86.12 275 LEU A CA 1
ATOM 2056 C C . LEU A 1 275 ? -11.438 6.012 -12.254 1.00 86.12 275 LEU A C 1
ATOM 2058 O O . LEU A 1 275 ? -10.866 6.889 -12.901 1.00 86.12 275 LEU A O 1
ATOM 2062 N N . ASN A 1 276 ? -12.755 6.000 -12.074 1.00 91.25 276 ASN A N 1
ATOM 2063 C CA . ASN A 1 276 ? -13.598 7.165 -12.291 1.00 91.25 276 ASN A CA 1
ATOM 2064 C C . ASN A 1 276 ? -13.850 7.807 -10.922 1.00 91.25 276 ASN A C 1
ATOM 2066 O O . ASN A 1 276 ? -14.554 7.229 -10.093 1.00 91.25 276 ASN A O 1
ATOM 2070 N N . VAL A 1 277 ? -13.254 8.979 -10.693 1.00 92.06 277 VAL A N 1
ATOM 2071 C CA . VAL A 1 277 ? -13.301 9.663 -9.394 1.00 92.06 277 VAL A CA 1
ATOM 2072 C C . VAL A 1 277 ? -14.732 10.032 -9.006 1.00 92.06 277 VAL A C 1
ATOM 2074 O O . VAL A 1 277 ? -15.105 9.810 -7.862 1.00 92.06 277 VAL A O 1
ATOM 2077 N N . ASP A 1 278 ? -15.556 10.528 -9.932 1.00 93.31 278 ASP A N 1
ATOM 2078 C CA . ASP A 1 278 ? -16.943 10.906 -9.627 1.00 93.31 278 ASP A CA 1
ATOM 2079 C C . ASP A 1 278 ? -17.779 9.693 -9.212 1.00 93.31 278 ASP A C 1
ATOM 2081 O O . ASP A 1 278 ? -18.453 9.725 -8.185 1.00 93.31 278 ASP A O 1
ATOM 2085 N N . MET A 1 279 ? -17.656 8.584 -9.947 1.00 93.69 279 MET A N 1
ATOM 2086 C CA . MET A 1 279 ? -18.320 7.328 -9.591 1.00 93.69 279 MET A CA 1
ATOM 2087 C C . MET A 1 279 ? -17.861 6.817 -8.222 1.00 93.69 279 MET A C 1
ATOM 2089 O O . MET A 1 279 ? -18.686 6.400 -7.413 1.00 93.69 279 MET A O 1
ATOM 2093 N N . ALA A 1 280 ? -16.553 6.822 -7.959 1.00 94.00 280 ALA A N 1
ATOM 2094 C CA . ALA A 1 280 ? -16.012 6.363 -6.684 1.00 94.00 280 ALA A CA 1
ATOM 2095 C C . ALA A 1 280 ? -16.481 7.254 -5.522 1.00 94.00 280 ALA A C 1
ATOM 2097 O O . ALA A 1 280 ? -16.854 6.740 -4.470 1.00 94.00 280 ALA A O 1
ATOM 2098 N N . VAL A 1 281 ? -16.550 8.574 -5.724 1.00 96.19 281 VAL A N 1
ATOM 2099 C CA . VAL A 1 281 ? -17.117 9.514 -4.746 1.00 96.19 281 VAL A CA 1
ATOM 2100 C C . VAL A 1 281 ? -18.591 9.209 -4.477 1.00 96.19 281 VAL A C 1
ATOM 2102 O O . VAL A 1 281 ? -18.980 9.192 -3.312 1.00 96.19 281 VAL A O 1
ATOM 2105 N N . ASP A 1 282 ? -19.397 8.921 -5.502 1.00 96.50 282 ASP A N 1
ATOM 2106 C CA . ASP A 1 282 ? -20.805 8.536 -5.324 1.00 96.50 282 ASP A CA 1
ATOM 2107 C C . ASP A 1 282 ? -20.948 7.249 -4.503 1.00 96.50 282 ASP A C 1
ATOM 2109 O O . ASP A 1 282 ? -21.779 7.179 -3.595 1.00 96.50 282 ASP A O 1
ATOM 2113 N N . VAL A 1 283 ? -20.113 6.242 -4.775 1.00 96.44 283 VAL A N 1
ATOM 2114 C CA . VAL A 1 283 ? -20.106 4.990 -4.005 1.00 96.44 283 VAL A CA 1
ATOM 2115 C C . VAL A 1 283 ? -19.738 5.259 -2.547 1.00 96.44 283 VAL A C 1
ATOM 2117 O O . VAL A 1 283 ? -20.486 4.863 -1.653 1.00 96.44 283 VAL A O 1
ATOM 2120 N N . VAL A 1 284 ? -18.638 5.975 -2.288 1.00 96.56 284 VAL A N 1
ATOM 2121 C CA . VAL A 1 284 ? -18.181 6.280 -0.921 1.00 96.56 284 VAL A CA 1
ATOM 2122 C C . VAL A 1 284 ? -19.176 7.172 -0.179 1.00 96.56 284 VAL A C 1
ATOM 2124 O O . VAL A 1 284 ? -19.381 6.995 1.018 1.00 96.56 284 VAL A O 1
ATOM 2127 N N . LYS A 1 285 ? -19.863 8.086 -0.871 1.00 97.62 285 LYS A N 1
ATOM 2128 C CA . LYS A 1 285 ? -20.977 8.864 -0.308 1.00 97.62 285 LYS A CA 1
ATOM 2129 C C . LYS A 1 285 ? -22.099 7.947 0.174 1.00 97.62 285 LYS A C 1
ATOM 2131 O O . LYS A 1 285 ? -22.588 8.132 1.286 1.00 97.62 285 LYS A O 1
ATOM 2136 N N . GLY A 1 286 ? -22.460 6.939 -0.619 1.00 97.75 286 GLY A N 1
ATOM 2137 C CA . GLY A 1 286 ? -23.413 5.908 -0.216 1.00 97.75 286 GLY A CA 1
ATOM 2138 C C . GLY A 1 286 ? -22.941 5.104 0.995 1.00 97.75 286 GLY A C 1
ATOM 2139 O O . GLY A 1 286 ? -23.722 4.882 1.915 1.00 97.75 286 GLY A O 1
ATOM 2140 N N . ILE A 1 287 ? -21.663 4.709 1.031 1.00 98.00 287 ILE A N 1
ATOM 2141 C CA . ILE A 1 287 ? -21.074 3.974 2.165 1.00 98.00 287 ILE A CA 1
ATOM 2142 C C . ILE A 1 287 ? -21.142 4.838 3.422 1.00 98.00 287 ILE A C 1
ATOM 2144 O O . ILE A 1 287 ? -21.695 4.408 4.427 1.00 98.00 287 ILE A O 1
ATOM 2148 N N . ALA A 1 288 ? -20.670 6.084 3.359 1.00 97.62 288 ALA A N 1
ATOM 2149 C CA . ALA A 1 288 ? -20.716 7.015 4.481 1.00 97.62 288 ALA A CA 1
ATOM 2150 C C . ALA A 1 288 ? -22.152 7.225 4.991 1.00 97.62 288 ALA A C 1
ATOM 2152 O O . ALA A 1 288 ? -22.390 7.201 6.197 1.00 97.62 288 ALA A O 1
ATOM 2153 N N . GLN A 1 289 ? -23.127 7.354 4.087 1.00 98.19 289 GLN A N 1
ATOM 2154 C CA . GLN A 1 289 ? -24.538 7.454 4.452 1.00 98.19 289 GLN A CA 1
ATOM 2155 C C . GLN A 1 289 ? -25.068 6.162 5.106 1.00 98.19 289 GLN A C 1
ATOM 2157 O O . GLN A 1 289 ? -25.832 6.235 6.070 1.00 98.19 289 GLN A O 1
ATOM 2162 N N . GLY A 1 290 ? -24.678 4.985 4.611 1.00 97.69 290 GLY A N 1
ATOM 2163 C CA . GLY A 1 290 ? -25.007 3.696 5.225 1.00 97.69 290 GLY A CA 1
ATOM 2164 C C . GLY A 1 290 ? -24.403 3.553 6.624 1.00 97.69 290 GLY A C 1
ATOM 2165 O O . GLY A 1 290 ? -25.087 3.120 7.554 1.00 97.69 290 GLY A O 1
ATOM 2166 N N . CYS A 1 291 ? -23.158 4.001 6.800 1.00 97.81 291 CYS A N 1
ATOM 2167 C CA . CYS A 1 291 ? -22.473 4.037 8.088 1.00 97.81 291 CYS A CA 1
ATOM 2168 C C . CYS A 1 291 ? -23.191 4.957 9.083 1.00 97.81 291 CYS A C 1
ATOM 2170 O O . CYS A 1 291 ? -23.453 4.554 10.212 1.00 97.81 291 CYS A O 1
ATOM 2172 N N . GLN A 1 292 ? -23.611 6.151 8.650 1.00 97.44 292 GLN A N 1
ATOM 2173 C CA . GLN A 1 292 ? -24.406 7.067 9.476 1.00 97.44 292 GLN A CA 1
ATOM 2174 C C . GLN A 1 292 ? -25.742 6.454 9.913 1.00 97.44 292 GLN A C 1
ATOM 2176 O O . GLN A 1 292 ? -26.109 6.565 11.080 1.00 97.44 292 GLN A O 1
ATOM 2181 N N . GLN A 1 293 ? -26.457 5.779 9.005 1.00 96.62 293 GLN A N 1
ATOM 2182 C CA . GLN A 1 293 ? -27.712 5.085 9.336 1.00 96.62 293 GLN A CA 1
ATOM 2183 C C . GLN A 1 293 ? -27.497 3.929 10.318 1.00 96.62 293 GLN A C 1
ATOM 2185 O O . GLN A 1 293 ? -28.340 3.687 11.178 1.00 96.62 293 GLN A O 1
ATOM 2190 N N . SER A 1 294 ? -26.360 3.245 10.201 1.00 95.94 294 SER A N 1
ATOM 2191 C CA . SER A 1 294 ? -25.974 2.115 11.054 1.00 95.94 294 SER A CA 1
ATOM 2192 C C . SER A 1 294 ? -25.277 2.546 12.347 1.00 95.94 294 SER A C 1
ATOM 2194 O O . SER A 1 294 ? -24.892 1.695 13.145 1.00 95.94 294 SER A O 1
ATOM 2196 N N . ASN A 1 295 ? -25.092 3.856 12.549 1.00 94.94 295 ASN A N 1
ATOM 2197 C CA . ASN A 1 295 ? -24.301 4.436 13.630 1.00 94.94 295 ASN A CA 1
ATOM 2198 C C . ASN A 1 295 ? -22.877 3.846 13.722 1.00 94.94 295 ASN A C 1
ATOM 2200 O O . ASN A 1 295 ? -22.374 3.649 14.817 1.00 94.94 295 ASN A O 1
ATOM 2204 N N . CYS A 1 296 ? -22.198 3.552 12.613 1.00 96.19 296 CYS A N 1
ATOM 2205 C CA . CYS A 1 296 ? -20.801 3.103 12.620 1.00 96.19 296 CYS A CA 1
ATOM 2206 C C . CYS A 1 296 ? -19.872 4.122 11.943 1.00 96.19 296 CYS A C 1
ATOM 2208 O O . CYS A 1 296 ? -20.306 4.935 11.129 1.00 96.19 296 CYS A O 1
ATOM 2210 N N . ALA A 1 297 ? -18.587 4.100 12.301 1.00 97.25 297 ALA A N 1
ATOM 2211 C CA . ALA A 1 297 ? -17.570 4.946 11.677 1.00 97.25 297 ALA A CA 1
ATOM 2212 C C . ALA A 1 297 ? -16.978 4.276 10.433 1.00 97.25 297 ALA A C 1
ATOM 2214 O O . ALA A 1 297 ? -16.517 3.143 10.505 1.00 97.25 297 ALA A O 1
ATOM 2215 N N . LEU A 1 298 ? -16.901 4.975 9.305 1.00 96.75 298 LEU A N 1
ATOM 2216 C CA . LEU A 1 298 ? -16.040 4.574 8.198 1.00 96.75 298 LEU A CA 1
ATOM 2217 C C . LEU A 1 298 ? -14.598 4.955 8.564 1.00 96.75 298 LEU A C 1
ATOM 2219 O O . LEU A 1 298 ? -14.273 6.134 8.664 1.00 96.75 298 LEU A O 1
ATOM 2223 N N . ILE A 1 299 ? -13.741 3.968 8.829 1.00 94.00 299 ILE A N 1
ATOM 2224 C CA . ILE A 1 299 ? -12.408 4.225 9.419 1.00 94.00 299 ILE A CA 1
ATOM 2225 C C . ILE A 1 299 ? -11.248 4.020 8.448 1.00 94.00 299 ILE A C 1
ATOM 2227 O O . ILE A 1 299 ? -10.105 4.343 8.768 1.00 94.00 299 ILE A O 1
ATOM 2231 N N . GLY A 1 300 ? -11.524 3.489 7.264 1.00 91.06 300 GLY A N 1
ATOM 2232 C CA . GLY A 1 300 ? -10.525 3.261 6.235 1.00 91.06 300 GLY A CA 1
ATOM 2233 C C . GLY A 1 300 ? -11.114 2.527 5.044 1.00 91.06 300 GLY A C 1
ATOM 2234 O O . GLY A 1 300 ? -12.243 2.049 5.094 1.00 91.06 300 GLY A O 1
ATOM 2235 N N . GLY A 1 301 ? -10.319 2.428 3.992 1.00 88.69 301 GLY A N 1
ATOM 2236 C CA . GLY A 1 301 ? -10.660 1.682 2.797 1.00 88.69 301 GLY A CA 1
ATOM 2237 C C . GLY A 1 301 ? -9.503 1.690 1.810 1.00 88.69 301 GLY A C 1
ATOM 2238 O O . GLY A 1 301 ? -8.519 2.406 2.012 1.00 88.69 301 GLY A O 1
ATOM 2239 N N . GLU A 1 302 ? -9.617 0.888 0.761 1.00 86.75 302 GLU A N 1
ATOM 2240 C CA . GLU A 1 302 ? -8.584 0.731 -0.264 1.00 86.75 302 GLU A CA 1
ATOM 2241 C C . GLU A 1 302 ? -9.185 0.871 -1.666 1.00 86.75 302 GLU A C 1
ATOM 2243 O O . GLU A 1 302 ? -10.315 0.452 -1.916 1.00 86.75 302 GLU A O 1
ATOM 2248 N N . THR A 1 303 ? -8.430 1.466 -2.591 1.00 86.62 303 THR A N 1
ATOM 2249 C CA . THR A 1 303 ? -8.850 1.672 -3.985 1.00 86.62 303 THR A CA 1
ATOM 2250 C C . THR A 1 303 ? -7.818 1.069 -4.928 1.00 86.62 303 THR A C 1
ATOM 2252 O O . THR A 1 303 ? -6.701 1.566 -5.039 1.00 86.62 303 THR A O 1
ATOM 2255 N N . ALA A 1 304 ? -8.204 0.023 -5.658 1.00 82.31 304 ALA A N 1
ATOM 2256 C CA . ALA A 1 304 ? -7.323 -0.689 -6.575 1.00 82.31 304 ALA A CA 1
ATOM 2257 C C . ALA A 1 304 ? -7.740 -0.513 -8.047 1.00 82.31 304 ALA A C 1
ATOM 2259 O O . ALA A 1 304 ? -8.860 -0.847 -8.444 1.00 82.31 304 ALA A O 1
ATOM 2260 N N . GLU A 1 305 ? -6.803 -0.043 -8.874 1.00 80.56 305 GLU A N 1
ATOM 2261 C CA . GLU A 1 305 ? -6.917 -0.015 -10.337 1.00 80.56 305 GLU A CA 1
ATOM 2262 C C . GLU A 1 305 ? -6.195 -1.228 -10.941 1.00 80.56 305 GLU A C 1
ATOM 2264 O O . GLU A 1 305 ? -4.991 -1.409 -10.766 1.00 80.56 305 GLU A O 1
ATOM 2269 N N . MET A 1 306 ? -6.935 -2.080 -11.648 1.00 80.19 306 MET A N 1
ATOM 2270 C CA . MET A 1 306 ? -6.435 -3.324 -12.241 1.00 80.19 306 MET A CA 1
ATOM 2271 C C . MET A 1 306 ? -6.941 -3.473 -13.694 1.00 80.19 306 MET A C 1
ATOM 2273 O O . MET A 1 306 ? -7.824 -4.300 -13.962 1.00 80.19 306 MET A O 1
ATOM 2277 N N . PRO A 1 307 ? -6.389 -2.697 -14.654 1.00 66.31 307 PRO A N 1
ATOM 2278 C CA . PRO A 1 307 ? -6.888 -2.572 -16.035 1.00 66.31 307 PRO A CA 1
ATOM 2279 C C . PRO A 1 307 ? -6.821 -3.845 -16.900 1.00 66.31 307 PRO A C 1
ATOM 2281 O O . PRO A 1 307 ? -7.392 -3.867 -17.987 1.00 66.31 307 PRO A O 1
ATOM 2284 N N . GLY A 1 308 ? -6.179 -4.917 -16.427 1.00 65.75 308 GLY A N 1
ATOM 2285 C CA . GLY A 1 308 ? -6.185 -6.238 -17.074 1.00 65.75 308 GLY A CA 1
ATOM 2286 C C . GLY A 1 308 ? -7.145 -7.258 -16.452 1.00 65.75 308 GLY A C 1
ATOM 2287 O O . GLY A 1 308 ? -7.479 -8.246 -17.099 1.00 65.75 308 GLY A O 1
ATOM 2288 N N . LEU A 1 309 ? -7.598 -7.027 -15.214 1.00 71.06 309 LEU A N 1
ATOM 2289 C CA . LEU A 1 309 ? -8.488 -7.945 -14.493 1.00 71.06 309 LEU A CA 1
ATOM 2290 C C . LEU A 1 309 ? -9.957 -7.541 -14.656 1.00 71.06 309 LEU A C 1
ATOM 2292 O O . LEU A 1 309 ? -10.820 -8.380 -14.906 1.00 71.06 309 LEU A O 1
ATOM 2296 N N . TYR A 1 310 ? -10.242 -6.243 -14.554 1.00 71.75 310 TYR A N 1
ATOM 2297 C CA . TYR A 1 310 ? -11.590 -5.701 -14.710 1.00 71.75 310 TYR A CA 1
ATOM 2298 C C . TYR A 1 310 ? -11.754 -5.134 -16.121 1.00 71.75 310 TYR A C 1
ATOM 2300 O O . TYR A 1 310 ? -10.901 -4.379 -16.592 1.00 71.75 310 TYR A O 1
ATOM 2308 N N . ARG A 1 311 ? -12.863 -5.450 -16.803 1.00 70.19 311 ARG A N 1
ATOM 2309 C CA . ARG A 1 311 ? -13.159 -4.849 -18.115 1.00 70.19 311 ARG A CA 1
ATOM 2310 C C . ARG A 1 311 ? -13.660 -3.417 -17.924 1.00 70.19 311 ARG A C 1
ATOM 2312 O O . ARG A 1 311 ? -14.392 -3.118 -16.980 1.00 70.19 311 ARG A O 1
ATOM 2319 N N . GLN A 1 312 ? -13.300 -2.521 -18.843 1.00 60.00 312 GLN A N 1
ATOM 2320 C CA . GLN A 1 312 ? -13.876 -1.175 -18.871 1.00 60.00 312 GLN A CA 1
ATOM 2321 C C . GLN A 1 312 ? -15.405 -1.264 -18.973 1.00 60.00 312 GLN A C 1
ATOM 2323 O O . GLN A 1 312 ? -15.941 -1.875 -19.896 1.00 60.00 312 GLN A O 1
ATOM 2328 N N . GLY A 1 313 ? -16.105 -0.673 -18.002 1.00 55.59 313 GLY A N 1
ATOM 2329 C CA . GLY A 1 313 ? -17.568 -0.595 -17.990 1.00 55.59 313 GLY A CA 1
ATOM 2330 C C . GLY A 1 313 ? -18.321 -1.898 -17.682 1.00 55.59 313 GLY A C 1
ATOM 2331 O O . GLY A 1 313 ? -19.544 -1.891 -17.769 1.00 55.59 313 GLY A O 1
ATOM 2332 N N . MET A 1 314 ? -17.646 -2.997 -17.314 1.00 43.31 314 MET A N 1
ATOM 2333 C CA . MET A 1 314 ? -18.285 -4.243 -16.859 1.00 43.31 314 MET A CA 1
ATOM 2334 C C . MET A 1 314 ? -17.363 -5.055 -15.939 1.00 43.31 314 MET A C 1
ATOM 2336 O O . MET A 1 314 ? -16.226 -5.351 -16.290 1.00 43.31 314 MET A O 1
ATOM 2340 N N . SER A 1 315 ? -17.886 -5.546 -14.819 1.00 39.91 315 SER A N 1
ATOM 2341 C CA . SER A 1 315 ? -17.336 -6.725 -14.133 1.00 39.91 315 SER A CA 1
ATOM 2342 C C . SER A 1 315 ? -18.484 -7.376 -13.361 1.00 39.91 315 SER A C 1
ATOM 2344 O O . SER A 1 315 ? -19.141 -6.681 -12.598 1.00 39.91 315 SER A O 1
ATOM 2346 N N . THR A 1 316 ? -18.896 -8.625 -13.569 1.00 30.25 316 THR A N 1
ATOM 2347 C CA . THR A 1 316 ? -18.208 -9.839 -14.024 1.00 30.25 316 THR A CA 1
ATOM 2348 C C . THR A 1 316 ? -19.102 -10.642 -14.990 1.00 30.25 316 THR A C 1
ATOM 2350 O O . THR A 1 316 ? -20.297 -10.814 -14.760 1.00 30.25 316 THR A O 1
ATOM 2353 N N . LYS A 1 317 ? -18.523 -11.210 -16.057 1.00 29.48 317 LYS A N 1
ATOM 2354 C CA . LYS A 1 317 ? -18.922 -12.556 -16.493 1.00 29.48 317 LYS A CA 1
ATOM 2355 C C . LYS A 1 317 ? -17.954 -13.488 -15.777 1.00 29.48 317 LYS A C 1
ATOM 2357 O O . LYS A 1 317 ? -16.794 -13.545 -16.166 1.00 29.48 317 LYS A O 1
ATOM 2362 N N . LEU A 1 318 ? -18.410 -14.131 -14.708 1.00 28.16 318 LEU A N 1
ATOM 2363 C CA . LEU A 1 318 ? -17.781 -15.366 -14.262 1.00 28.16 318 LEU A CA 1
ATOM 2364 C C . LEU A 1 318 ? -18.090 -16.394 -15.349 1.00 28.16 318 LEU A C 1
ATOM 2366 O O . LEU A 1 318 ? -19.253 -16.727 -15.581 1.00 28.16 318 LEU A O 1
ATOM 2370 N N . GLU A 1 319 ? -17.057 -16.802 -16.076 1.00 25.52 319 GLU A N 1
ATOM 2371 C CA . GLU A 1 319 ? -17.086 -18.047 -16.828 1.00 25.52 319 GLU A CA 1
ATOM 2372 C C . GLU A 1 319 ? -17.333 -19.168 -15.814 1.00 25.52 319 GLU A C 1
ATOM 2374 O O . GLU A 1 319 ? -16.558 -19.379 -14.883 1.00 25.52 319 GLU A O 1
ATOM 2379 N N . GLN A 1 320 ? -18.491 -19.812 -15.946 1.00 25.11 320 GLN A N 1
ATOM 2380 C CA . GLN A 1 320 ? -18.681 -21.169 -15.471 1.00 25.11 320 GLN A CA 1
ATOM 2381 C C . GLN A 1 320 ? -17.844 -22.056 -16.390 1.00 25.11 320 GLN A C 1
ATOM 2383 O O . GLN A 1 320 ? -18.219 -22.249 -17.545 1.00 25.11 320 GLN A O 1
ATOM 2388 N N . GLU A 1 321 ? -16.747 -22.597 -15.882 1.00 24.72 321 GLU A N 1
ATOM 2389 C CA . GLU A 1 321 ? -16.199 -23.846 -16.398 1.00 24.72 321 GLU A CA 1
ATOM 2390 C C . GLU A 1 321 ? -16.345 -24.914 -15.312 1.00 24.72 321 GLU A C 1
ATOM 2392 O O . GLU A 1 321 ? -16.086 -24.668 -14.131 1.00 24.72 321 GLU A O 1
ATOM 2397 N N . GLN A 1 322 ? -16.896 -26.049 -15.747 1.00 28.38 322 GLN A N 1
ATOM 2398 C CA . GLN A 1 322 ? -16.901 -27.333 -15.052 1.00 28.38 322 GLN A CA 1
ATOM 2399 C C . GLN A 1 322 ? -15.484 -27.890 -14.938 1.00 28.38 322 GLN A C 1
ATOM 2401 O O . GLN A 1 322 ? -14.684 -27.628 -15.864 1.00 28.38 322 GLN A O 1
#

Foldseek 3Di:
DQDPVGDDDPDDDDDVPDLVCVQQ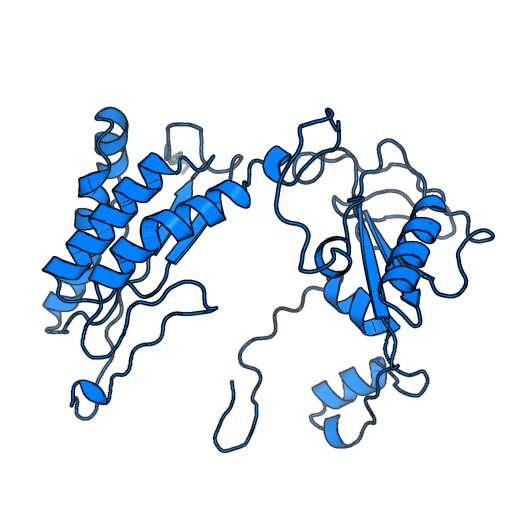VLFWDPQADPVVCVVCVVVVNNVVGDTDGHLWGKFKKWKFAAPPPHDGDWFWFKAAPPVQQDPQKDKDADQWDDDDRRIIGRDGGGIIIMGMDRDNVRRLVNSVSRVVRMDTPNIAIDPCTPVVVVDPPPDDDDDDDDDDPHCDVVVVQDDPPLVVVLCVLCQVLLCLLDDQQFSSGDDDPWFGGDPVRVPDDPDDDDFFADALPPVVVVCLVVVHQLQSLLSRLCVGLVVCVVVVDQAAEDEEEAEAQHDDSVNSSSNSSNVSVNSVVSSYHHGYYYYYHNNVPHDVSDDDDPDDDD

Organism: NCBI:txid56615